Protein AF-A0A6A1VIA5-F1 (afdb_monomer)

Organism: NCBI:txid262757

Secondary structure (DSSP, 8-state):
------------------SHHHHHHHHHHHTHHHHHHHHHHHHHHHHHHHHHHHHHHHHHHHHHHHHHHS-HHHHHHHHHHHHHHHHHHHHHHHHHHHHHHHHHHHHHHHHHSPPPSHHHHHHHHHHHHHHHHHHHHHHHHHHHHHHHHHHHHHHHHHHHHHHHHHHHHHHHHHHHHHHHHHHHHHHHHHHHHHHHHHHHHHHHHHHHHHHHHHHHHHHHHHHHHHHHHHHHHHHHHHHHHHHHHHHHHHHHHHHHHHHHHHHHHHHHHHHHHTTS----SSSSSSHHHHSSSSSS------

InterPro domains:
  IPR057476 Cux, N-terminal domain [PF25398] (19-127)

Sequence (302 aa):
MESPHGGSERDKSNPSSSPTPVVSKFWEDFDLEKEKVALDEQGLRIAENQENSQKNRRKLAESTRDFKKAAPEDKLSLFNSLLKGYQEEVDNLTKRAKFGENAFLNIYQKLYEAPDPYPVLASVAEQDLKLSELESENRKMKVELEEFRTEATHLKNQQATIRRLEERNRQLEQQMEEKVKEIVEMKQRSLAEENQKTMEVLKDREQLLQDQLRQAKDSVSNMQKLHELAQSQLFELRAQSDEDRAAKQSEVNLLMDEVERAQTRLLSLEREKVHFSNPAAYILKWIQLVSNLVYYVGFQLF

Mean predicted aligned error: 17.3 Å

Solvent-accessible surface area (backbone atoms only — not comparable to full-atom values): 17154 Å² total; per-residue (Å²): 139,87,84,93,80,80,87,83,88,78,79,79,69,76,79,68,76,66,62,48,67,60,36,52,50,47,57,59,75,61,32,64,71,63,49,49,55,56,48,52,56,50,51,52,51,51,52,50,54,51,52,50,51,54,52,51,52,52,52,51,54,50,52,53,53,49,50,73,69,46,55,83,86,51,35,69,67,47,47,60,55,51,52,49,51,54,50,51,50,54,52,48,52,52,51,50,51,54,50,53,53,50,56,51,51,55,53,50,55,58,57,70,71,50,65,77,57,60,69,46,55,53,51,47,56,53,47,53,52,52,49,54,51,51,52,53,51,53,52,50,53,52,51,54,51,50,51,52,50,53,49,52,54,50,51,53,53,51,52,55,51,50,52,54,51,53,52,52,48,53,51,51,52,50,55,48,51,52,51,50,48,52,52,50,53,53,50,50,50,53,50,50,55,50,51,51,53,51,50,51,54,51,50,55,51,48,52,52,50,51,51,50,52,48,52,52,51,52,47,50,52,49,50,48,54,52,47,52,51,50,51,50,50,51,49,52,52,49,51,50,50,53,48,53,50,50,51,51,50,51,49,52,50,51,51,48,55,49,49,52,51,48,51,52,48,50,59,49,50,57,56,52,61,66,71,76,72,75,99,81,76,71,81,76,66,52,71,63,59,71,64,70,76,79,80,80,79,95,77,81,93,133

Structure (mmCIF, N/CA/C/O backbone):
data_AF-A0A6A1VIA5-F1
#
_entry.id   AF-A0A6A1VIA5-F1
#
loop_
_atom_site.group_PDB
_atom_site.id
_atom_site.type_symbol
_atom_site.label_atom_id
_atom_site.label_alt_id
_atom_site.label_comp_id
_atom_site.label_asym_id
_atom_site.label_entity_id
_atom_site.label_seq_id
_atom_site.pdbx_PDB_ins_code
_atom_site.Cartn_x
_atom_site.Cartn_y
_atom_site.Cartn_z
_atom_site.occupancy
_atom_site.B_iso_or_equiv
_atom_site.auth_seq_id
_atom_site.auth_comp_id
_atom_site.auth_asym_id
_atom_site.auth_atom_id
_atom_site.pdbx_PDB_model_num
ATOM 1 N N . MET A 1 1 ? -15.920 4.747 -26.273 1.00 44.28 1 MET A N 1
ATOM 2 C CA . MET A 1 1 ? -16.191 3.374 -25.802 1.00 44.28 1 MET A CA 1
ATOM 3 C C . MET A 1 1 ? -15.870 3.357 -24.324 1.00 44.28 1 MET A C 1
ATOM 5 O O . MET A 1 1 ? -14.728 3.148 -23.944 1.00 44.28 1 MET A O 1
ATOM 9 N N . GLU A 1 2 ? -16.861 3.736 -23.526 1.00 39.53 2 GLU A N 1
ATOM 10 C CA . GLU A 1 2 ? -16.820 3.672 -22.068 1.00 39.53 2 GLU A CA 1
ATOM 11 C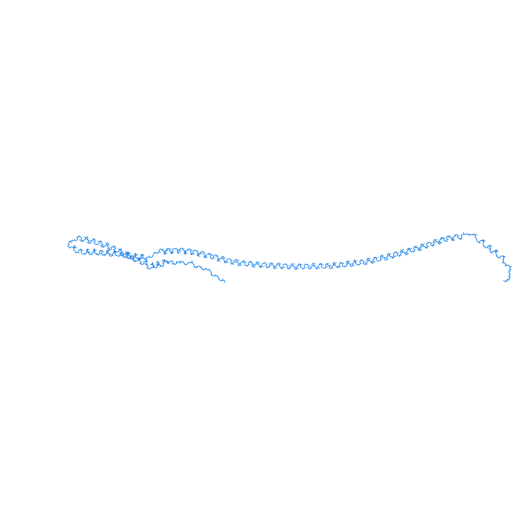 C . GLU A 1 2 ? -17.327 2.295 -21.644 1.00 39.53 2 GLU A C 1
ATOM 13 O O . GLU A 1 2 ? -18.359 1.841 -22.137 1.00 39.53 2 GLU A O 1
ATOM 18 N N . SER A 1 3 ? -16.609 1.656 -20.727 1.00 44.53 3 SER A N 1
ATOM 19 C CA . SER A 1 3 ? -17.067 0.460 -20.028 1.00 44.53 3 SER A CA 1
ATOM 20 C C . SER A 1 3 ? -17.037 0.748 -18.530 1.00 44.53 3 SER A C 1
ATOM 22 O O . SER A 1 3 ? -15.947 0.863 -17.973 1.00 44.53 3 SER A O 1
ATOM 24 N N . PRO A 1 4 ? -18.189 0.819 -17.847 1.00 50.47 4 PRO A N 1
ATOM 25 C CA . PRO A 1 4 ? -18.259 0.595 -16.416 1.00 50.47 4 PRO A CA 1
ATOM 26 C C . PRO A 1 4 ? -18.882 -0.786 -16.187 1.00 50.47 4 PRO A C 1
ATOM 28 O O . PRO A 1 4 ? -20.042 -1.024 -16.527 1.00 50.47 4 PRO A O 1
ATOM 31 N N . HIS A 1 5 ? -18.111 -1.73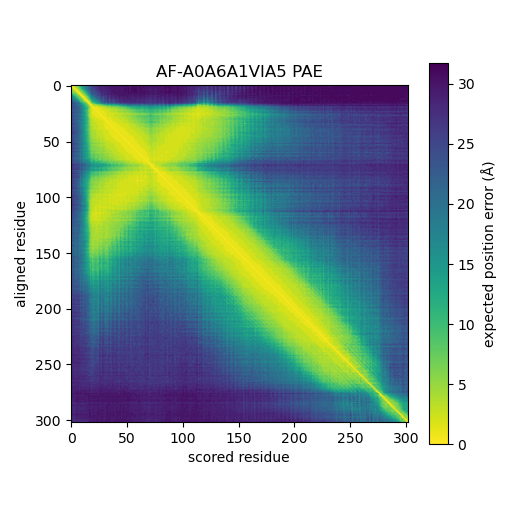1 -15.653 1.00 45.31 5 HIS A N 1
ATOM 32 C CA . HIS A 1 5 ? -18.610 -3.050 -15.263 1.00 45.31 5 HIS A CA 1
ATOM 33 C C . HIS A 1 5 ? -18.156 -3.395 -13.848 1.00 45.31 5 HIS A C 1
ATOM 35 O O . HIS A 1 5 ? -16.969 -3.333 -13.546 1.00 45.31 5 HIS A O 1
ATOM 41 N N . GLY A 1 6 ? -19.135 -3.812 -13.039 1.00 38.19 6 GLY A N 1
ATOM 42 C CA . GLY A 1 6 ? -18.970 -4.460 -11.738 1.00 38.19 6 GLY A CA 1
ATOM 43 C C . GLY A 1 6 ? -18.835 -3.450 -10.598 1.00 38.19 6 GLY A C 1
ATOM 44 O O . GLY A 1 6 ? -17.751 -2.960 -10.343 1.00 38.19 6 GLY A O 1
ATOM 45 N N . GLY A 1 7 ? -19.877 -3.060 -9.863 1.00 44.03 7 GLY A N 1
ATOM 46 C CA . GLY A 1 7 ? -20.938 -3.932 -9.369 1.00 44.03 7 GLY A CA 1
ATOM 47 C C . GLY A 1 7 ? -20.416 -4.851 -8.261 1.00 44.03 7 GLY A C 1
ATOM 48 O O . GLY A 1 7 ? -20.557 -6.061 -8.375 1.00 44.03 7 GLY A O 1
ATOM 49 N N . SER A 1 8 ? -19.795 -4.292 -7.214 1.00 44.53 8 SER A N 1
ATOM 50 C CA . SER A 1 8 ? -19.552 -5.000 -5.947 1.00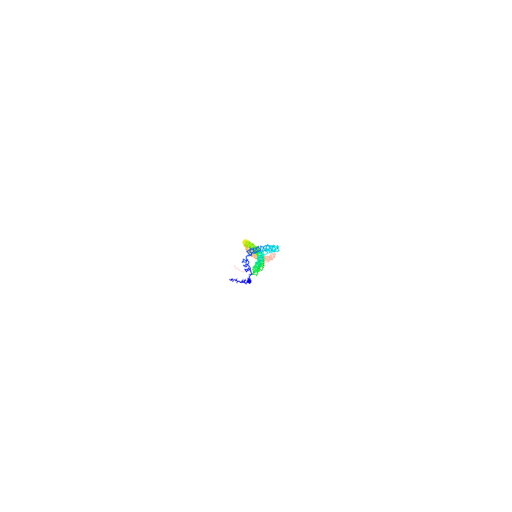 44.53 8 SER A CA 1
ATOM 51 C C . SER A 1 8 ? -20.600 -4.572 -4.915 1.00 44.53 8 SER A C 1
ATOM 53 O O . SER A 1 8 ? -20.312 -3.945 -3.900 1.00 44.53 8 SER A O 1
ATOM 55 N N . GLU A 1 9 ? -21.865 -4.868 -5.217 1.00 49.91 9 GLU A N 1
ATOM 56 C CA . GLU A 1 9 ? -22.908 -4.983 -4.200 1.00 49.91 9 GLU A CA 1
ATOM 57 C C . GLU A 1 9 ? -22.824 -6.395 -3.614 1.00 49.91 9 GLU A C 1
ATOM 59 O O . GLU A 1 9 ? -23.516 -7.298 -4.079 1.00 49.91 9 GLU A O 1
ATOM 64 N N . ARG A 1 10 ? -21.953 -6.622 -2.628 1.00 50.16 10 ARG A N 1
ATOM 65 C CA . ARG A 1 10 ? -22.020 -7.818 -1.768 1.00 50.16 10 ARG A CA 1
ATOM 66 C C . ARG A 1 10 ? -21.199 -7.634 -0.496 1.00 50.16 10 ARG A C 1
ATOM 68 O O . ARG A 1 10 ? -20.250 -8.351 -0.239 1.00 50.16 10 ARG A O 1
ATOM 75 N N . ASP A 1 11 ? -21.622 -6.662 0.299 1.00 41.62 11 ASP A N 1
ATOM 76 C CA . ASP A 1 11 ? -21.459 -6.720 1.752 1.00 41.62 11 ASP A CA 1
ATOM 77 C C . ASP A 1 11 ? -22.601 -5.937 2.415 1.00 41.62 11 ASP A C 1
ATOM 79 O O . ASP A 1 11 ? -22.427 -5.003 3.189 1.00 41.62 11 ASP A O 1
ATOM 83 N N . LYS A 1 12 ? -23.842 -6.308 2.069 1.00 42.88 12 LYS A N 1
ATOM 84 C CA . LYS A 1 12 ? -24.967 -6.070 2.978 1.00 42.88 12 LYS A CA 1
ATOM 85 C C . LYS A 1 12 ? -24.884 -7.162 4.033 1.00 42.88 12 LYS A C 1
ATOM 87 O O . LYS A 1 12 ? -25.579 -8.172 3.949 1.00 42.88 12 LYS A O 1
ATOM 92 N N . SER A 1 13 ? -23.974 -6.972 4.983 1.00 41.94 13 SER A N 1
ATOM 93 C CA . SER A 1 13 ? -24.065 -7.624 6.278 1.00 41.94 13 SER A CA 1
ATOM 94 C C . SER A 1 13 ? -25.487 -7.393 6.785 1.00 41.94 13 SER A C 1
ATOM 96 O O . SER A 1 13 ? -25.954 -6.259 6.906 1.00 41.94 13 SER A O 1
ATOM 98 N N . ASN A 1 14 ? -26.229 -8.486 6.959 1.00 36.69 14 ASN A N 1
ATOM 99 C CA . ASN A 1 14 ? -27.539 -8.457 7.594 1.00 36.69 14 ASN A CA 1
ATOM 100 C C . ASN A 1 14 ? -27.432 -7.602 8.865 1.00 36.69 14 ASN A C 1
ATOM 102 O O . ASN A 1 14 ? -26.580 -7.913 9.702 1.00 36.69 14 ASN A O 1
ATOM 106 N N . PRO A 1 15 ? -28.276 -6.576 9.066 1.00 43.19 15 PRO A N 1
ATOM 107 C CA . PRO A 1 15 ? -28.377 -5.936 10.357 1.00 43.19 15 PRO A CA 1
ATOM 108 C C . PRO A 1 15 ? -29.152 -6.907 11.249 1.00 43.19 15 PRO A C 1
ATOM 110 O O . PRO A 1 15 ? -30.348 -6.745 11.479 1.00 43.19 15 PRO A O 1
ATOM 113 N N . SER A 1 16 ? -28.486 -7.955 11.744 1.00 46.75 16 SER A N 1
ATOM 114 C CA . SER A 1 16 ? -28.872 -8.497 13.040 1.00 46.75 16 SER A CA 1
ATOM 115 C C . SER A 1 16 ? -28.791 -7.298 13.969 1.00 46.75 16 SER A C 1
ATOM 117 O O . SER A 1 16 ? -27.693 -6.784 14.178 1.00 46.75 16 SER A O 1
ATOM 119 N N . SER A 1 17 ? -29.943 -6.766 14.380 1.00 56.22 17 SER A N 1
ATOM 120 C CA . SER A 1 17 ? -30.048 -5.586 15.233 1.00 56.22 17 SER A CA 1
ATOM 121 C C . SER A 1 17 ? -29.040 -5.737 16.363 1.00 56.22 17 SER A C 1
ATOM 123 O O . SER A 1 17 ? -29.230 -6.597 17.228 1.00 56.22 17 SER A O 1
ATOM 125 N N . SER A 1 18 ? -27.923 -5.006 16.299 1.00 69.25 18 SER A N 1
ATOM 126 C CA . SER A 1 18 ? -26.884 -5.170 17.302 1.00 69.25 18 SER A CA 1
ATOM 127 C C . SER A 1 18 ? -27.530 -4.855 18.651 1.00 69.25 18 SER A C 1
ATOM 129 O O . SER A 1 18 ? -28.307 -3.903 18.744 1.00 69.25 18 SER A O 1
ATOM 131 N N . PRO A 1 19 ? -27.284 -5.650 19.702 1.00 78.00 19 PRO A N 1
ATOM 132 C CA . PRO A 1 19 ? -27.842 -5.357 21.019 1.00 78.00 19 PRO A CA 1
ATOM 133 C C . PRO A 1 19 ? -27.263 -4.054 21.599 1.00 78.00 19 PRO A C 1
ATOM 135 O O . PRO A 1 19 ? -27.782 -3.533 22.581 1.00 78.00 19 PRO A O 1
ATOM 138 N N . THR A 1 20 ? -26.227 -3.494 20.964 1.00 85.56 20 THR A N 1
ATOM 139 C CA . THR A 1 20 ? -25.493 -2.292 21.365 1.00 85.56 20 THR A CA 1
ATOM 140 C C . THR A 1 20 ? -26.384 -1.100 21.718 1.00 85.56 20 THR A C 1
ATOM 142 O O . THR A 1 20 ? -26.225 -0.593 22.824 1.00 85.56 20 THR A O 1
ATOM 145 N N . PRO A 1 21 ? -27.344 -0.647 20.884 1.00 89.06 21 PRO A N 1
ATOM 146 C CA . PRO A 1 21 ? -28.150 0.526 21.217 1.00 89.06 21 PRO A CA 1
ATOM 147 C C . PRO A 1 21 ? -29.103 0.261 22.386 1.00 89.06 21 PRO A C 1
ATOM 149 O O . PRO A 1 21 ? -29.366 1.160 23.174 1.00 89.06 21 PRO A O 1
ATOM 152 N N . VAL A 1 22 ? -29.604 -0.972 22.513 1.00 90.19 22 VAL A N 1
ATOM 153 C CA . VAL A 1 22 ? -30.529 -1.368 23.586 1.00 90.19 22 VAL A CA 1
ATOM 154 C C . VAL A 1 22 ? -29.797 -1.432 24.924 1.00 90.19 22 VAL A C 1
ATOM 156 O O . VAL A 1 22 ? -30.243 -0.834 25.897 1.00 90.19 22 VAL A O 1
ATOM 159 N N . VAL A 1 23 ? -28.648 -2.111 24.953 1.00 93.69 23 VAL A N 1
ATOM 160 C CA . VAL A 1 23 ? -27.789 -2.221 26.138 1.00 93.69 23 VAL A CA 1
ATOM 161 C C . VAL A 1 23 ? -27.273 -0.845 26.547 1.00 93.69 23 VAL A C 1
ATOM 163 O O . VAL A 1 23 ? -27.428 -0.461 27.700 1.00 93.69 23 VAL A O 1
ATOM 166 N N . SER A 1 24 ? -26.719 -0.073 25.607 1.00 91.56 24 SER A N 1
ATOM 167 C CA . SER A 1 24 ? -26.183 1.263 25.891 1.00 91.56 24 SER A CA 1
ATOM 168 C C . SER A 1 24 ? -27.244 2.176 26.490 1.00 91.56 24 SER A C 1
ATOM 170 O O . SER A 1 24 ? -26.989 2.819 27.502 1.00 91.56 24 SER A O 1
ATOM 172 N N . LYS A 1 25 ? -28.442 2.199 25.896 1.00 93.50 25 LYS A N 1
ATOM 173 C CA . LYS A 1 25 ? -29.538 3.033 26.380 1.00 93.50 25 LYS A CA 1
ATOM 174 C C . LYS A 1 25 ? -30.029 2.598 27.760 1.00 93.50 25 LYS A C 1
ATOM 176 O O . LYS A 1 25 ? -30.259 3.450 28.606 1.00 93.50 25 LYS A O 1
ATOM 181 N N . PHE A 1 26 ? -30.152 1.292 28.015 1.00 95.25 26 PHE A N 1
ATOM 182 C CA . PHE A 1 26 ? -30.535 0.815 29.345 1.00 95.25 26 PHE A CA 1
ATOM 183 C C . PHE A 1 26 ? -29.532 1.257 30.410 1.00 95.25 26 PHE A C 1
ATOM 185 O O . PHE A 1 26 ? -29.943 1.759 31.445 1.00 95.25 26 PHE A O 1
ATOM 192 N N . TRP A 1 27 ? -28.229 1.071 30.180 1.00 94.12 27 TRP A N 1
ATOM 193 C CA . TRP A 1 27 ? -27.210 1.409 31.180 1.00 94.12 27 TRP A CA 1
ATOM 194 C C . TRP A 1 27 ? -27.031 2.922 31.368 1.00 94.12 27 TRP A C 1
ATOM 196 O O . TRP A 1 27 ? -26.636 3.349 32.451 1.00 94.12 27 TRP A O 1
ATOM 206 N N . GLU A 1 28 ? -27.358 3.720 30.349 1.00 94.81 28 GLU A N 1
ATOM 207 C CA . GLU A 1 28 ? -27.500 5.174 30.458 1.00 94.81 28 GLU A CA 1
ATOM 208 C C . GLU A 1 28 ? -28.702 5.550 31.341 1.00 94.81 28 GLU A C 1
ATOM 210 O O . GLU A 1 28 ? -28.532 6.267 32.325 1.00 94.81 28 GLU A O 1
ATOM 215 N N . ASP A 1 29 ? -29.890 5.009 31.047 1.00 94.50 29 ASP A N 1
ATOM 216 C CA . ASP A 1 29 ? -31.127 5.286 31.792 1.00 94.50 29 ASP A CA 1
ATOM 217 C C . ASP A 1 29 ? -31.086 4.735 33.235 1.00 94.50 29 ASP A C 1
ATOM 219 O O . ASP A 1 29 ? -31.641 5.342 34.154 1.00 94.50 29 ASP A O 1
ATOM 223 N N . PHE A 1 30 ? -30.433 3.586 33.443 1.00 94.75 30 PHE A N 1
ATOM 224 C CA . PHE A 1 30 ? -30.251 2.949 34.750 1.00 94.75 30 PHE A CA 1
ATOM 225 C C . PHE A 1 30 ? -29.382 3.799 35.678 1.00 94.75 30 PHE A C 1
ATOM 227 O O . PHE A 1 30 ? -29.584 3.735 36.886 1.00 94.75 30 PHE A O 1
ATOM 234 N N . ASP A 1 31 ? -28.449 4.586 35.124 1.00 95.06 31 ASP A N 1
ATOM 235 C CA . ASP A 1 31 ? -27.552 5.479 35.863 1.00 95.06 31 ASP A CA 1
ATOM 236 C C . ASP A 1 31 ? -26.988 4.806 37.125 1.00 95.06 31 ASP A C 1
ATOM 238 O O . ASP A 1 31 ? -27.366 5.087 38.269 1.00 95.06 31 ASP A O 1
ATOM 242 N N . LEU A 1 32 ? -26.069 3.864 36.897 1.00 93.88 32 LEU A N 1
ATOM 243 C CA . LEU A 1 32 ? -25.477 3.050 37.958 1.00 93.88 32 LEU A CA 1
ATOM 244 C C . LEU A 1 32 ? -24.910 3.904 39.105 1.00 93.88 32 LEU A C 1
ATOM 246 O O . LEU A 1 32 ? -24.926 3.469 40.255 1.00 93.88 32 LEU A O 1
ATOM 250 N N . GLU A 1 33 ? -24.401 5.101 38.815 1.00 95.19 33 GLU A N 1
ATOM 251 C CA . GLU A 1 33 ? -23.807 5.954 39.839 1.00 95.19 33 GLU A CA 1
ATOM 252 C C . GLU A 1 33 ? -24.869 6.539 40.773 1.00 95.19 33 GLU A C 1
ATOM 254 O O . GLU A 1 33 ? -24.713 6.501 41.994 1.00 95.19 33 GLU A O 1
ATOM 259 N N . LYS A 1 34 ? -26.001 6.980 40.224 1.00 94.88 34 LYS A N 1
ATOM 260 C CA . LYS A 1 34 ? -27.150 7.407 41.025 1.00 94.88 34 LYS A CA 1
ATOM 261 C C . LYS A 1 34 ? -27.751 6.259 41.840 1.00 94.88 34 LYS A C 1
ATOM 263 O O . LYS A 1 34 ? -28.102 6.457 43.005 1.00 94.88 34 LYS A O 1
ATOM 268 N N . GLU A 1 35 ? -27.861 5.063 41.263 1.00 94.56 35 GLU A N 1
ATOM 269 C CA . GLU A 1 35 ? -28.379 3.890 41.980 1.00 94.56 35 GLU A CA 1
ATOM 270 C C . GLU A 1 35 ? -27.468 3.462 43.138 1.00 94.56 35 GLU A C 1
ATOM 272 O O . GLU A 1 35 ? -27.974 3.137 44.213 1.00 94.56 35 GLU A O 1
ATOM 277 N N . LYS A 1 36 ? -26.138 3.536 42.986 1.00 95.00 36 LYS A N 1
ATOM 278 C CA . LYS A 1 36 ? -25.198 3.282 44.096 1.00 95.00 36 LYS A CA 1
ATOM 279 C C . LYS A 1 36 ? -25.456 4.194 45.290 1.00 95.00 36 LYS A C 1
ATOM 281 O O . LYS A 1 36 ? -25.525 3.701 46.410 1.00 95.00 36 LYS A O 1
ATOM 286 N N . VAL A 1 37 ? -25.668 5.492 45.060 1.00 96.25 37 VAL A N 1
ATOM 287 C CA . VAL A 1 37 ? -25.968 6.444 46.145 1.00 96.25 37 VAL A CA 1
ATOM 288 C C . VAL A 1 37 ? -27.246 6.042 46.888 1.00 96.25 37 VAL A C 1
ATOM 290 O O . VAL A 1 37 ? -27.277 6.029 48.118 1.00 96.25 37 VAL A O 1
ATOM 293 N N . ALA A 1 38 ? -28.294 5.645 46.161 1.00 93.81 38 ALA A N 1
ATOM 294 C CA . ALA A 1 38 ? -29.539 5.182 46.772 1.00 93.81 38 ALA A CA 1
ATOM 295 C C . ALA A 1 38 ? -29.359 3.877 47.575 1.00 93.81 38 ALA A C 1
ATOM 297 O O . ALA A 1 38 ? -29.992 3.702 48.621 1.00 93.81 38 ALA A O 1
ATOM 298 N N . LEU A 1 39 ? -28.506 2.962 47.107 1.00 96.12 39 LEU A N 1
ATOM 299 C CA . LEU A 1 39 ? -28.171 1.725 47.819 1.00 96.12 39 LEU A CA 1
ATOM 300 C C . LEU A 1 39 ? -27.351 1.991 49.081 1.00 96.12 39 LEU A C 1
ATOM 302 O O . LEU A 1 39 ? -27.618 1.369 50.109 1.00 96.12 39 LEU A O 1
ATOM 306 N N . ASP A 1 40 ? -26.420 2.941 49.036 1.00 97.06 40 ASP A N 1
ATOM 307 C CA . ASP A 1 40 ? -25.642 3.354 50.203 1.00 97.06 40 ASP A CA 1
ATOM 308 C C . ASP A 1 40 ? -26.556 3.928 51.294 1.00 97.06 40 ASP A C 1
ATOM 310 O O . ASP A 1 40 ? -26.478 3.520 52.457 1.00 97.06 40 ASP A O 1
ATOM 314 N N . GLU A 1 41 ? -27.504 4.799 50.932 1.00 96.44 41 GLU A N 1
ATOM 315 C CA . GLU A 1 41 ? -28.510 5.315 51.870 1.00 96.44 41 GLU A CA 1
ATOM 316 C C . GLU A 1 41 ? -29.367 4.199 52.489 1.00 96.44 41 GLU A C 1
ATOM 318 O O . GLU A 1 41 ? -29.663 4.214 53.690 1.00 96.44 41 GLU A O 1
ATOM 323 N N . GLN A 1 42 ? -29.775 3.211 51.685 1.00 96.44 42 GLN A N 1
ATOM 324 C CA . GLN A 1 42 ? -30.516 2.048 52.176 1.00 96.44 42 GLN A CA 1
ATOM 325 C C . GLN A 1 42 ? -29.663 1.203 53.128 1.00 96.44 42 GLN A C 1
ATOM 327 O O . GLN A 1 42 ? -30.153 0.805 54.186 1.00 96.44 42 GLN A O 1
ATOM 332 N N . GLY A 1 43 ? -28.390 0.976 52.795 1.00 96.56 43 GLY A N 1
ATOM 333 C CA . GLY A 1 43 ? -27.432 0.254 53.629 1.00 96.56 43 GLY A CA 1
ATOM 334 C C . GLY A 1 43 ? -27.231 0.917 54.991 1.00 96.56 43 GLY A C 1
ATOM 335 O O . GLY A 1 43 ? -27.312 0.246 56.023 1.00 96.56 43 GLY A O 1
ATOM 336 N N . LEU A 1 44 ? -27.077 2.244 55.015 1.00 97.38 44 LEU A N 1
ATOM 337 C CA . LEU A 1 44 ? -26.978 3.020 56.255 1.00 97.38 44 LEU A CA 1
ATOM 338 C C . LEU A 1 44 ? -28.240 2.885 57.118 1.00 97.38 44 LEU A C 1
ATOM 340 O O . LEU A 1 44 ? -28.143 2.616 58.316 1.00 97.38 44 LEU A O 1
ATOM 344 N N . ARG A 1 45 ? -29.433 2.984 56.517 1.00 96.38 45 ARG A N 1
ATOM 345 C CA . ARG A 1 45 ? -30.707 2.792 57.236 1.00 96.38 45 ARG A CA 1
ATOM 346 C C . ARG A 1 45 ? -30.872 1.372 57.774 1.00 96.38 45 ARG A C 1
ATOM 348 O O . ARG A 1 45 ? -31.434 1.187 58.853 1.00 96.38 45 ARG A O 1
ATOM 355 N N . ILE A 1 46 ? -30.403 0.352 57.052 1.00 96.31 46 ILE A N 1
ATOM 356 C CA . ILE A 1 46 ? -30.408 -1.036 57.541 1.00 96.31 46 ILE A CA 1
ATOM 357 C C . ILE A 1 46 ? -29.524 -1.156 58.785 1.00 96.31 46 ILE A C 1
ATOM 359 O O . ILE A 1 46 ? -29.969 -1.725 59.787 1.00 96.31 46 ILE A O 1
ATOM 363 N N . ALA A 1 47 ? -28.315 -0.591 58.746 1.00 96.69 47 ALA A N 1
ATOM 364 C CA . ALA A 1 47 ? -27.395 -0.601 59.879 1.00 96.69 47 ALA A CA 1
ATOM 365 C C . ALA A 1 47 ? -27.990 0.119 61.103 1.00 96.69 47 ALA A C 1
ATOM 367 O O . ALA A 1 47 ? -27.998 -0.438 62.203 1.00 96.69 47 ALA A O 1
ATOM 368 N N . GLU A 1 48 ? -28.581 1.301 60.905 1.00 96.81 48 GLU A N 1
ATOM 369 C CA . GLU A 1 48 ? -29.261 2.056 61.964 1.00 96.81 48 GLU A CA 1
ATOM 370 C C . GLU A 1 48 ? -30.431 1.258 62.570 1.00 96.81 48 GLU A C 1
ATOM 372 O O . GLU A 1 48 ? -30.549 1.122 63.791 1.00 96.81 48 GLU A O 1
ATOM 377 N N . ASN A 1 49 ? -31.273 0.646 61.732 1.00 95.75 49 ASN A N 1
ATOM 378 C CA . ASN A 1 49 ? -32.383 -0.195 62.186 1.00 95.75 49 ASN A CA 1
ATOM 379 C C . ASN A 1 49 ? -31.907 -1.428 62.971 1.00 95.75 49 ASN A C 1
ATOM 381 O O . ASN A 1 49 ? -32.583 -1.888 63.902 1.00 95.75 49 ASN A O 1
ATOM 385 N N . GLN A 1 50 ? -30.757 -1.992 62.603 1.00 95.25 50 GLN A N 1
ATOM 386 C CA . GLN A 1 50 ? -30.151 -3.106 63.323 1.00 95.25 50 GLN A CA 1
ATOM 387 C C . GLN A 1 50 ? -29.647 -2.665 64.702 1.00 95.25 50 GLN A C 1
ATOM 389 O O . GLN A 1 50 ? -29.931 -3.343 65.693 1.00 95.25 50 GLN A O 1
ATOM 394 N N . GLU A 1 51 ? -28.964 -1.523 64.788 1.00 96.88 51 GLU A N 1
ATOM 395 C CA . GLU A 1 51 ? -28.495 -0.951 66.053 1.00 96.88 51 GLU A CA 1
ATOM 396 C C . GLU A 1 51 ? -29.668 -0.605 66.985 1.00 96.88 51 GLU A C 1
ATOM 398 O O . GLU A 1 51 ? -29.666 -0.973 68.165 1.00 96.88 51 GLU A O 1
ATOM 403 N N . ASN A 1 52 ? -30.711 0.035 66.453 1.00 95.50 52 ASN A N 1
ATOM 404 C CA . ASN A 1 52 ? -31.899 0.418 67.215 1.00 95.50 52 ASN A CA 1
ATOM 405 C C . ASN A 1 52 ? -32.634 -0.799 67.787 1.00 95.50 52 ASN A C 1
ATOM 407 O O . ASN A 1 52 ? -32.959 -0.814 68.974 1.00 95.50 52 ASN A O 1
ATOM 411 N N . SER A 1 53 ? -32.817 -1.865 67.003 1.00 94.81 53 SER A N 1
ATOM 412 C CA . SER A 1 53 ? -33.429 -3.101 67.508 1.00 94.81 53 SER A CA 1
ATOM 413 C C . SER A 1 53 ? -32.573 -3.777 68.586 1.00 94.81 53 SER A C 1
ATOM 415 O O . SER A 1 53 ? -33.106 -4.279 69.575 1.00 94.81 53 SER A O 1
ATOM 417 N N . GLN A 1 54 ? -31.237 -3.739 68.481 1.00 95.88 54 GLN A N 1
ATOM 418 C CA . GLN A 1 54 ? -30.373 -4.235 69.559 1.00 95.88 54 GLN A CA 1
ATOM 419 C C . GLN A 1 54 ? -30.537 -3.419 70.849 1.00 95.88 54 GLN A C 1
ATOM 421 O O . GLN A 1 54 ? -30.644 -4.004 71.932 1.00 95.88 54 GLN A O 1
ATOM 426 N N . LYS A 1 55 ? -30.584 -2.084 70.749 1.00 96.00 55 LYS A N 1
ATOM 427 C CA . LYS A 1 55 ? -30.815 -1.190 71.895 1.00 96.00 55 LYS A CA 1
ATOM 428 C C . LYS A 1 55 ? -32.183 -1.447 72.533 1.00 96.00 55 LYS A C 1
ATOM 430 O O . LYS A 1 55 ? -32.256 -1.628 73.747 1.00 96.00 55 LYS A O 1
ATOM 435 N N . ASN A 1 56 ? -33.247 -1.524 71.735 1.00 95.06 56 ASN A N 1
ATOM 436 C CA . ASN A 1 56 ? -34.605 -1.780 72.218 1.00 95.06 56 ASN A CA 1
ATOM 437 C C . ASN A 1 56 ? -34.732 -3.153 72.881 1.00 95.06 56 ASN A C 1
ATOM 439 O O . ASN A 1 56 ? -35.304 -3.265 73.964 1.00 95.06 56 ASN A O 1
ATOM 443 N N . ARG A 1 57 ? -34.123 -4.192 72.295 1.00 96.44 57 ARG A N 1
ATOM 444 C CA . ARG A 1 57 ? -34.094 -5.538 72.879 1.00 96.44 57 ARG A CA 1
ATOM 445 C C . ARG A 1 57 ? -33.423 -5.557 74.252 1.00 96.44 57 ARG A C 1
ATOM 447 O O . ARG A 1 57 ? -33.923 -6.224 75.157 1.00 96.44 57 ARG A O 1
ATOM 454 N N . ARG A 1 58 ? -32.310 -4.830 74.423 1.00 96.88 58 ARG A N 1
ATOM 455 C CA . ARG A 1 58 ? -31.635 -4.689 75.727 1.00 96.88 58 ARG A CA 1
ATOM 456 C C . ARG A 1 58 ? -32.530 -3.976 76.743 1.00 96.88 58 ARG A C 1
ATOM 458 O O . ARG A 1 58 ? -32.727 -4.511 77.830 1.00 96.88 58 ARG A O 1
ATOM 465 N N . LYS A 1 59 ? -33.141 -2.846 76.362 1.00 95.81 59 LYS A N 1
ATOM 466 C CA . LYS A 1 59 ? -34.090 -2.106 77.216 1.00 95.81 59 LYS A CA 1
ATOM 467 C C . LYS A 1 59 ? -35.266 -2.979 77.660 1.00 95.81 59 LYS A C 1
ATOM 469 O O . LYS A 1 59 ? -35.579 -3.021 78.842 1.00 95.81 59 LYS A O 1
ATOM 474 N N . LEU A 1 60 ? -35.874 -3.736 76.743 1.00 97.00 60 LEU A N 1
ATOM 475 C CA . LEU A 1 60 ? -36.971 -4.650 77.075 1.00 97.00 60 LEU A CA 1
ATOM 476 C C . LEU A 1 60 ? -36.548 -5.754 78.042 1.00 97.00 60 LEU A C 1
ATOM 478 O O . LEU A 1 60 ? -37.300 -6.084 78.959 1.00 97.00 60 LEU A O 1
ATOM 482 N N . ALA A 1 61 ? -35.348 -6.314 77.872 1.00 97.25 61 ALA A N 1
ATOM 483 C CA . ALA A 1 61 ? -34.817 -7.312 78.796 1.00 97.25 61 ALA A CA 1
ATOM 484 C C . ALA A 1 61 ? -34.633 -6.738 80.214 1.00 97.25 61 ALA A C 1
ATOM 486 O O . ALA A 1 61 ? -34.978 -7.404 81.194 1.00 97.25 61 ALA A O 1
ATOM 487 N N . GLU A 1 62 ? -34.145 -5.501 80.326 1.00 96.06 62 GLU A N 1
ATOM 488 C CA . GLU A 1 62 ? -34.012 -4.779 81.596 1.00 96.06 62 GLU A CA 1
ATOM 489 C C . GLU A 1 62 ? -35.379 -4.485 82.225 1.00 96.06 62 GLU A C 1
ATOM 491 O O . GLU A 1 62 ? -35.627 -4.927 83.345 1.00 96.06 62 GLU A O 1
ATOM 496 N N . SER A 1 63 ? -36.313 -3.874 81.487 1.00 94.69 63 SER A N 1
ATOM 497 C CA . SER A 1 63 ? -37.669 -3.588 81.982 1.00 94.69 63 SER A CA 1
ATOM 498 C C . SER A 1 63 ? -38.424 -4.855 82.403 1.00 94.69 63 SER A C 1
ATOM 500 O O . SER A 1 63 ? -39.140 -4.850 83.402 1.00 94.69 63 SER A O 1
ATOM 502 N N . THR A 1 64 ? -38.221 -5.974 81.701 1.00 96.00 64 THR A N 1
ATOM 503 C CA . THR A 1 64 ? -38.796 -7.278 82.078 1.00 96.00 64 THR A CA 1
ATOM 504 C C . THR A 1 64 ? -38.202 -7.801 83.382 1.00 96.00 64 THR A C 1
ATOM 506 O O . THR A 1 64 ? -38.911 -8.365 84.220 1.00 96.00 64 THR A O 1
ATOM 509 N N . ARG A 1 65 ? -36.889 -7.641 83.572 1.00 96.06 65 ARG A N 1
ATOM 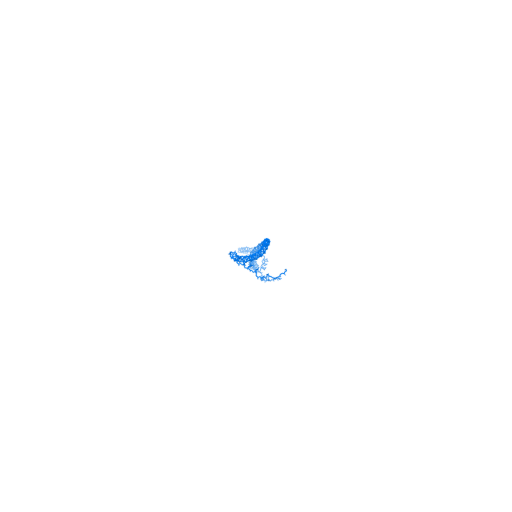510 C CA . ARG A 1 65 ? -36.202 -8.032 84.807 1.00 96.06 65 ARG A CA 1
ATOM 511 C C . ARG A 1 65 ? -36.664 -7.178 85.986 1.00 96.06 65 ARG A C 1
ATOM 513 O O . ARG A 1 65 ? -36.878 -7.727 87.065 1.00 96.06 65 ARG A O 1
ATOM 520 N N . ASP A 1 66 ? -36.832 -5.880 85.781 1.00 93.25 66 ASP A N 1
ATOM 521 C CA . ASP A 1 66 ? -37.224 -4.943 86.832 1.00 93.25 66 ASP A CA 1
ATOM 522 C C . ASP A 1 66 ? -38.693 -5.146 87.227 1.00 93.25 66 ASP A C 1
ATOM 524 O O . ASP A 1 66 ? -38.998 -5.251 88.413 1.00 93.25 66 ASP A O 1
ATOM 528 N N . PHE A 1 67 ? -39.581 -5.386 86.255 1.00 95.62 67 PHE A N 1
ATOM 529 C CA . PHE A 1 67 ? -40.961 -5.812 86.510 1.00 95.62 67 PHE A CA 1
ATOM 530 C C . PHE A 1 67 ? -41.040 -7.094 87.360 1.00 95.62 67 PHE A C 1
ATOM 532 O O . PHE A 1 67 ? -41.845 -7.184 88.289 1.00 95.62 67 PHE A O 1
ATOM 539 N N . LYS A 1 68 ? -40.181 -8.091 87.090 1.00 94.69 68 LYS A N 1
ATOM 540 C CA . LYS A 1 68 ? -40.124 -9.328 87.893 1.00 94.69 68 LYS A CA 1
ATOM 541 C C . LYS A 1 68 ? -39.738 -9.068 89.354 1.00 94.69 68 LYS A C 1
ATOM 543 O O . LYS A 1 68 ? -40.215 -9.796 90.223 1.00 94.69 68 LYS A O 1
ATOM 548 N N . LYS A 1 69 ? -38.890 -8.066 89.611 1.00 94.12 69 LYS A N 1
ATOM 549 C CA . LYS A 1 69 ? -38.385 -7.696 90.945 1.00 94.12 69 LYS A CA 1
ATOM 550 C C . LYS A 1 69 ? -39.284 -6.713 91.704 1.00 94.12 69 LYS A C 1
ATOM 552 O O . LYS A 1 69 ? -39.097 -6.561 92.907 1.00 94.12 69 LYS A O 1
ATOM 557 N N . ALA A 1 70 ? -40.217 -6.049 91.025 1.00 92.88 70 ALA A N 1
ATOM 558 C CA . ALA A 1 70 ? -41.093 -5.046 91.622 1.00 92.88 70 ALA A CA 1
ATOM 559 C C . ALA A 1 70 ? -42.026 -5.627 92.702 1.00 92.88 70 ALA A C 1
ATOM 561 O O . ALA A 1 70 ? -42.427 -6.796 92.636 1.00 92.88 70 ALA A O 1
ATOM 562 N N . ALA A 1 71 ? -42.395 -4.793 93.678 1.00 92.56 71 ALA A N 1
ATOM 563 C CA . ALA A 1 71 ? -43.395 -5.113 94.694 1.00 92.56 71 ALA A CA 1
ATOM 564 C C . ALA A 1 71 ? -44.784 -5.318 94.050 1.00 92.56 71 ALA A C 1
ATOM 566 O O . ALA A 1 71 ? -45.050 -4.755 92.986 1.00 92.56 71 ALA A O 1
ATOM 567 N N . PRO A 1 72 ? -45.684 -6.121 94.650 1.00 88.69 72 PRO A N 1
ATOM 568 C CA . PRO A 1 72 ? -46.996 -6.419 94.066 1.00 88.69 72 PRO A CA 1
ATOM 569 C C . PRO A 1 72 ? -47.829 -5.163 93.770 1.00 88.69 72 PRO A C 1
ATOM 571 O O . PRO A 1 72 ? -48.482 -5.117 92.729 1.00 88.69 72 PRO A O 1
ATOM 574 N N . GLU A 1 73 ? -47.724 -4.138 94.617 1.00 90.44 73 GLU A N 1
ATOM 575 C CA . GLU A 1 73 ? -48.407 -2.845 94.466 1.00 90.44 73 GLU A CA 1
ATOM 576 C C . GLU A 1 73 ? -47.958 -2.087 93.191 1.00 90.44 73 GLU A C 1
ATOM 578 O O . GLU A 1 73 ? -48.766 -1.447 92.518 1.00 90.44 73 GLU A O 1
ATOM 583 N N . ASP A 1 74 ? -46.679 -2.215 92.807 1.00 88.94 74 ASP A N 1
ATOM 584 C CA . ASP A 1 74 ? -46.057 -1.494 91.681 1.00 88.94 74 ASP A CA 1
ATOM 585 C C . ASP A 1 74 ? -46.139 -2.257 90.351 1.00 88.94 74 ASP A C 1
ATOM 587 O O . ASP A 1 74 ? -45.952 -1.689 89.272 1.00 88.94 74 ASP A O 1
ATOM 591 N N . LYS A 1 75 ? -46.418 -3.565 90.383 1.00 90.25 75 LYS A N 1
ATOM 592 C CA . LYS A 1 75 ? -46.475 -4.378 89.157 1.00 90.25 75 LYS A CA 1
ATOM 593 C C . LYS A 1 75 ? -47.551 -3.882 88.202 1.00 90.25 75 LYS A C 1
ATOM 595 O O . LYS A 1 75 ? -47.313 -3.827 86.999 1.00 90.25 75 LYS A O 1
ATOM 600 N N . LEU A 1 76 ? -48.718 -3.499 88.713 1.00 88.62 76 LEU A N 1
ATOM 601 C CA . LEU A 1 76 ? -49.827 -3.080 87.858 1.00 88.62 76 LEU A CA 1
ATOM 602 C C . LEU A 1 76 ? -49.476 -1.825 87.034 1.00 88.62 76 LEU A C 1
ATOM 604 O O . LEU A 1 76 ? -49.858 -1.731 85.868 1.00 88.62 76 LEU A O 1
ATOM 608 N N . SER A 1 77 ? -48.703 -0.893 87.605 1.00 86.94 77 SER A N 1
ATOM 609 C CA . SER A 1 77 ? -48.273 0.330 86.912 1.00 86.94 77 SER A CA 1
ATOM 610 C C . SER A 1 77 ? -47.179 0.052 85.869 1.00 86.94 77 SER A C 1
ATOM 612 O O . SER A 1 77 ? -47.244 0.566 84.751 1.00 86.94 77 SER A O 1
ATOM 614 N N . LEU A 1 78 ? -46.220 -0.827 86.185 1.00 91.75 78 LEU A N 1
ATOM 615 C CA . LEU A 1 78 ? -45.130 -1.220 85.284 1.00 91.75 78 LEU A CA 1
ATOM 616 C C . LEU A 1 78 ? -45.591 -2.118 84.127 1.00 91.75 78 LEU A C 1
ATOM 618 O O . LEU A 1 78 ? -45.015 -2.060 83.038 1.00 91.75 78 LEU A O 1
ATOM 622 N N . PHE A 1 79 ? -46.633 -2.929 84.336 1.00 93.38 79 PHE A N 1
ATOM 623 C CA . PHE A 1 79 ? -47.138 -3.874 83.337 1.00 93.38 79 PHE A CA 1
ATOM 624 C C . PHE A 1 79 ? -47.575 -3.180 82.043 1.00 93.38 79 PHE A C 1
ATOM 626 O O . PHE A 1 79 ? -47.191 -3.612 80.958 1.00 93.38 79 PHE A O 1
ATOM 633 N N . ASN A 1 80 ? -48.319 -2.075 82.149 1.00 91.50 80 ASN A N 1
ATOM 634 C CA . ASN A 1 80 ? -48.800 -1.331 80.981 1.00 91.50 80 ASN A CA 1
ATOM 635 C C . ASN A 1 80 ? -47.645 -0.763 80.143 1.00 91.50 80 ASN A C 1
ATOM 637 O O . ASN A 1 80 ? -47.680 -0.827 78.915 1.00 91.50 80 ASN A O 1
ATOM 641 N N . SER A 1 81 ? -46.600 -0.251 80.802 1.00 92.44 81 SER A N 1
ATOM 642 C CA . SER A 1 81 ? -45.395 0.252 80.131 1.00 92.44 81 SER A CA 1
ATOM 643 C C . SER A 1 81 ? -44.619 -0.877 79.444 1.00 92.44 81 SER A C 1
ATOM 645 O O . SER A 1 81 ? -44.235 -0.757 78.281 1.00 92.44 81 SER A O 1
ATOM 647 N N . LEU A 1 82 ? -44.454 -2.016 80.128 1.00 95.19 82 LEU A N 1
ATOM 648 C CA . LEU A 1 82 ? -43.755 -3.179 79.587 1.00 95.19 82 LEU A CA 1
ATOM 649 C C . LEU A 1 82 ? -44.479 -3.775 78.373 1.00 95.19 82 LEU A C 1
ATOM 651 O O . LEU A 1 82 ? -43.845 -4.054 77.356 1.00 95.19 82 LEU A O 1
ATOM 655 N N . LEU A 1 83 ? -45.802 -3.945 78.464 1.00 95.69 83 LEU A N 1
ATOM 656 C CA . LEU A 1 83 ? -46.628 -4.448 77.367 1.00 95.69 83 LEU A CA 1
ATOM 657 C C . LEU A 1 83 ? -46.524 -3.536 76.140 1.00 95.69 83 LEU A C 1
ATOM 659 O O . LEU A 1 83 ? -46.311 -4.023 75.030 1.00 95.69 83 LEU A O 1
ATOM 663 N N . LYS A 1 84 ? -46.601 -2.217 76.354 1.00 95.12 84 LYS A N 1
ATOM 664 C CA . LYS A 1 84 ? -46.442 -1.227 75.287 1.00 95.12 84 LYS A CA 1
ATOM 665 C C . LYS A 1 84 ? -45.060 -1.308 74.636 1.00 95.12 84 LYS A C 1
ATOM 667 O O . LYS A 1 84 ? -44.974 -1.313 73.415 1.00 95.12 84 LYS A O 1
ATOM 672 N N . GLY A 1 85 ? -43.993 -1.460 75.422 1.00 95.44 85 GLY A N 1
ATOM 673 C CA . GLY A 1 85 ? -42.642 -1.632 74.884 1.00 95.44 85 GLY A CA 1
ATOM 674 C C . GLY A 1 85 ? -42.491 -2.891 74.018 1.00 95.44 85 GLY A C 1
ATOM 675 O O . GLY A 1 85 ? -41.844 -2.847 72.973 1.00 95.44 85 GLY A O 1
ATOM 676 N N . TYR A 1 86 ? -43.093 -4.016 74.423 1.00 97.56 86 TYR A N 1
ATOM 677 C CA . TYR A 1 86 ? -43.094 -5.236 73.609 1.00 97.56 86 TYR A CA 1
ATOM 678 C C . TYR A 1 86 ? -43.865 -5.054 72.301 1.00 97.56 86 TYR A C 1
ATOM 680 O O . TYR A 1 86 ? -43.395 -5.499 71.255 1.00 97.56 86 TYR A O 1
ATOM 688 N N . GLN A 1 87 ? -45.019 -4.386 72.350 1.00 97.31 87 GLN A N 1
ATOM 689 C CA . GLN A 1 87 ? -45.800 -4.064 71.158 1.00 97.31 87 GLN A CA 1
ATOM 690 C C . GLN A 1 87 ? -45.000 -3.179 70.191 1.00 97.31 87 GLN A C 1
ATOM 692 O O . GLN A 1 87 ? -44.888 -3.508 69.012 1.00 97.31 87 GLN A O 1
ATOM 697 N N . GLU A 1 88 ? -44.374 -2.114 70.697 1.00 96.25 88 GLU A N 1
ATOM 698 C CA . GLU A 1 88 ? -43.539 -1.212 69.899 1.00 96.25 88 GLU A CA 1
ATOM 699 C C . GLU A 1 88 ? -42.360 -1.945 69.239 1.00 96.25 88 GLU A C 1
ATOM 701 O O . GLU A 1 88 ? -42.079 -1.709 68.064 1.00 96.25 88 GLU A O 1
ATOM 706 N N . GLU A 1 89 ? -41.682 -2.865 69.935 1.00 95.62 89 GLU A N 1
ATOM 707 C CA . GLU A 1 89 ? -40.589 -3.629 69.318 1.00 95.62 89 GLU A CA 1
ATOM 708 C C . GLU A 1 89 ? -41.091 -4.618 68.259 1.00 95.62 89 GLU A C 1
ATOM 710 O O . GLU A 1 89 ? -40.449 -4.756 67.221 1.00 95.62 89 GLU A O 1
ATOM 715 N N . VAL A 1 90 ? -42.242 -5.268 68.454 1.00 96.88 90 VAL A N 1
ATOM 716 C CA . VAL A 1 90 ? -42.847 -6.128 67.417 1.00 96.88 90 VAL A CA 1
ATOM 717 C C . VAL A 1 90 ? -43.190 -5.316 66.163 1.00 96.88 90 VAL A C 1
ATOM 719 O O . VAL A 1 90 ? -42.877 -5.739 65.042 1.00 96.88 90 VAL A O 1
ATOM 722 N N . ASP A 1 91 ? -43.755 -4.121 66.333 1.00 96.94 91 ASP A N 1
ATOM 723 C CA . ASP A 1 91 ? -44.046 -3.210 65.225 1.00 96.94 91 ASP A CA 1
ATOM 724 C C . ASP A 1 91 ? -42.759 -2.738 64.528 1.00 96.94 91 ASP A C 1
ATOM 726 O O . ASP A 1 91 ? -42.688 -2.708 63.296 1.00 96.94 91 ASP A O 1
ATOM 730 N N . ASN A 1 92 ? -41.711 -2.416 65.292 1.00 95.88 92 ASN A N 1
ATOM 731 C CA . ASN A 1 92 ? -40.411 -2.004 64.756 1.00 95.88 92 ASN A CA 1
ATOM 732 C C . ASN A 1 92 ? -39.711 -3.135 63.995 1.00 95.88 92 ASN A C 1
ATOM 734 O O . ASN A 1 92 ? -39.159 -2.900 62.918 1.00 95.88 92 ASN A O 1
ATOM 738 N N . LEU A 1 93 ? -39.771 -4.370 64.499 1.00 95.94 93 LEU A N 1
ATOM 739 C CA . LEU A 1 93 ? -39.251 -5.550 63.806 1.00 95.94 93 LEU A CA 1
ATOM 740 C C . LEU A 1 93 ? -39.981 -5.777 62.481 1.00 95.94 93 LEU A C 1
ATOM 742 O O . LEU A 1 93 ? -39.333 -6.026 61.464 1.00 95.94 93 LEU A O 1
ATOM 746 N N . THR A 1 94 ? -41.305 -5.618 62.474 1.00 96.75 94 THR A N 1
ATOM 747 C CA . THR A 1 94 ? -42.123 -5.729 61.259 1.00 96.75 94 THR A CA 1
ATOM 748 C C . THR A 1 94 ? -41.770 -4.636 60.249 1.00 96.75 94 THR A C 1
ATOM 750 O O . THR A 1 94 ? -41.595 -4.920 59.065 1.00 96.75 94 THR A O 1
ATOM 753 N N . LYS A 1 95 ? -41.609 -3.384 60.699 1.00 96.50 95 LYS A N 1
ATOM 754 C CA . LYS A 1 95 ? -41.171 -2.264 59.847 1.00 96.50 95 LYS A CA 1
ATOM 755 C C . LYS A 1 95 ? -39.781 -2.505 59.261 1.00 96.50 95 LYS A C 1
ATOM 757 O O . LYS A 1 95 ? -39.589 -2.290 58.067 1.00 96.50 95 LYS A O 1
ATOM 762 N N . ARG A 1 96 ? -38.831 -2.993 60.064 1.00 96.06 96 ARG A N 1
ATOM 763 C CA . ARG A 1 96 ? -37.475 -3.328 59.605 1.00 96.06 96 ARG A CA 1
ATOM 764 C C . ARG A 1 96 ? -37.486 -4.443 58.563 1.00 96.06 96 ARG A C 1
ATOM 766 O O . ARG A 1 96 ? -36.787 -4.324 57.562 1.00 96.06 96 ARG A O 1
ATOM 773 N N . ALA A 1 97 ? -38.260 -5.505 58.797 1.00 96.62 97 ALA A N 1
ATOM 774 C CA . ALA A 1 97 ? -38.379 -6.623 57.861 1.00 96.62 97 ALA A CA 1
ATOM 775 C C . ALA A 1 97 ? -38.906 -6.136 56.505 1.00 96.62 97 ALA A C 1
ATOM 777 O O . ALA A 1 97 ? -38.234 -6.304 55.491 1.00 96.62 97 ALA A O 1
ATOM 778 N N . LYS A 1 98 ? -40.019 -5.389 56.518 1.00 97.12 98 LYS A N 1
ATOM 779 C CA . LYS A 1 98 ? -40.584 -4.775 55.310 1.00 97.12 98 LYS A CA 1
ATOM 780 C C . LYS A 1 98 ? -39.600 -3.840 54.613 1.00 97.12 98 LYS A C 1
ATOM 782 O O . LYS A 1 98 ? -39.558 -3.812 53.389 1.00 97.12 98 LYS A O 1
ATOM 787 N N . PHE A 1 99 ? -38.829 -3.048 55.357 1.00 96.81 99 PHE A N 1
ATOM 788 C CA . PHE A 1 99 ? -37.832 -2.162 54.755 1.00 96.81 99 PHE A CA 1
ATOM 789 C C . PHE A 1 99 ? -36.759 -2.956 54.000 1.00 96.81 99 PHE A C 1
ATOM 791 O O . PHE A 1 99 ? -36.483 -2.649 52.844 1.00 96.81 99 PHE A O 1
ATOM 798 N N . GLY A 1 100 ? -36.201 -4.000 54.622 1.00 95.62 100 GLY A N 1
ATOM 799 C CA . GLY A 1 100 ? -35.195 -4.858 53.991 1.00 95.62 100 GLY A CA 1
ATOM 800 C C . GLY A 1 100 ? -35.730 -5.617 52.773 1.00 95.62 100 GLY A C 1
ATOM 801 O O . GLY A 1 100 ? -35.070 -5.651 51.739 1.00 95.62 100 GLY A O 1
ATOM 802 N N . GLU A 1 101 ? -36.944 -6.165 52.865 1.00 96.94 101 GLU A N 1
ATOM 803 C CA . GLU A 1 101 ? -37.618 -6.847 51.751 1.00 96.94 101 GLU A CA 1
ATOM 804 C C . GLU A 1 101 ? -37.842 -5.905 50.561 1.00 96.94 101 GLU A C 1
ATOM 806 O O . GLU A 1 101 ? -37.518 -6.255 49.429 1.00 96.94 101 GLU A O 1
ATOM 811 N N . ASN A 1 102 ? -38.335 -4.687 50.810 1.00 96.31 102 ASN A N 1
ATOM 812 C CA . ASN A 1 102 ? -38.550 -3.699 49.751 1.00 96.31 102 ASN A CA 1
ATOM 813 C C . ASN A 1 102 ? -37.234 -3.225 49.122 1.00 96.31 102 ASN A C 1
ATOM 815 O O . ASN A 1 102 ? -37.170 -3.078 47.904 1.00 96.31 102 ASN A O 1
ATOM 819 N N . ALA A 1 103 ? -36.186 -3.006 49.923 1.00 95.44 103 ALA A N 1
ATOM 820 C CA . ALA A 1 103 ? -34.859 -2.651 49.416 1.00 95.44 103 ALA A CA 1
ATOM 821 C C . ALA A 1 103 ? -34.311 -3.743 48.479 1.00 95.44 103 ALA A C 1
ATOM 823 O O . ALA A 1 103 ? -33.873 -3.449 47.368 1.00 95.44 103 ALA A O 1
ATOM 824 N N . PHE A 1 104 ? -34.420 -5.011 48.889 1.00 96.00 104 PHE A N 1
ATOM 825 C CA . PHE A 1 104 ? -34.008 -6.152 48.074 1.00 96.00 104 PHE A CA 1
ATOM 826 C C . PHE A 1 104 ? -34.822 -6.281 46.777 1.00 96.00 104 PHE A C 1
ATOM 828 O O . PHE A 1 104 ? -34.246 -6.430 45.701 1.00 96.00 104 PHE A O 1
ATOM 835 N N . LEU A 1 105 ? -36.154 -6.210 46.855 1.00 96.25 105 LEU A N 1
ATOM 836 C CA . LEU A 1 105 ? -37.011 -6.362 45.675 1.00 96.25 105 LEU A CA 1
ATOM 837 C C . LEU A 1 105 ? -36.810 -5.230 44.662 1.00 96.25 105 LEU A C 1
ATOM 839 O O . LEU A 1 105 ? -36.833 -5.486 43.461 1.00 96.25 105 LEU A O 1
ATOM 843 N N . ASN A 1 106 ? -36.556 -4.009 45.139 1.00 94.00 106 ASN A N 1
ATOM 844 C CA . ASN A 1 106 ? -36.264 -2.858 44.290 1.00 94.00 106 ASN A CA 1
ATOM 845 C C . ASN A 1 106 ? -35.025 -3.108 43.412 1.00 94.00 106 ASN A C 1
ATOM 847 O O . ASN A 1 106 ? -35.100 -2.971 42.192 1.00 94.00 106 ASN A O 1
ATOM 851 N N . ILE A 1 107 ? -33.905 -3.551 43.999 1.00 94.44 107 ILE A N 1
ATOM 852 C CA . ILE A 1 107 ? -32.701 -3.847 43.208 1.00 94.44 107 ILE A CA 1
ATOM 853 C C . ILE A 1 107 ? -32.862 -5.093 42.335 1.00 94.44 107 ILE A C 1
ATOM 855 O O . ILE A 1 107 ? -32.427 -5.090 41.185 1.00 94.44 107 ILE A O 1
ATOM 859 N N . TYR A 1 108 ? -33.517 -6.138 42.848 1.00 95.69 108 TYR A N 1
ATOM 860 C CA . TYR A 1 108 ? -33.760 -7.359 42.086 1.00 95.69 108 TYR A CA 1
ATOM 861 C C . TYR A 1 108 ? -34.535 -7.066 40.800 1.00 95.69 108 TYR A C 1
ATOM 863 O O . TYR A 1 108 ? -34.130 -7.523 39.736 1.00 95.69 108 TYR A O 1
ATOM 871 N N . GLN A 1 109 ? -35.607 -6.271 40.877 1.00 94.81 109 GLN A N 1
ATOM 872 C CA . GLN A 1 109 ? -36.411 -5.934 39.706 1.00 94.81 109 GLN A CA 1
ATOM 873 C C . GLN A 1 109 ? -35.596 -5.164 38.658 1.00 94.81 109 GLN A C 1
ATOM 875 O O . GLN A 1 109 ? -35.606 -5.540 37.488 1.00 94.81 109 GLN A O 1
ATOM 880 N N . LYS A 1 110 ? -34.840 -4.140 39.074 1.00 93.81 110 LYS A N 1
ATOM 881 C CA . LYS A 1 110 ? -34.026 -3.347 38.141 1.00 93.81 110 LYS A CA 1
ATOM 882 C C . LYS A 1 110 ? -32.935 -4.176 37.460 1.00 93.81 110 LYS A C 1
ATOM 884 O O . LYS A 1 110 ? -32.702 -4.013 36.269 1.00 93.81 110 LYS A O 1
ATOM 889 N N . LEU A 1 111 ? -32.279 -5.074 38.199 1.00 92.69 111 LEU A N 1
ATOM 890 C CA . LEU A 1 111 ? -31.251 -5.957 37.639 1.00 92.69 111 LEU A CA 1
ATOM 891 C C . LEU A 1 111 ? -31.840 -7.076 36.775 1.00 92.69 111 LEU A C 1
ATOM 893 O O . LEU A 1 111 ? -31.200 -7.498 35.821 1.00 92.69 111 LEU A O 1
ATOM 897 N N . TYR A 1 112 ? -33.045 -7.555 37.087 1.00 94.50 112 TYR A N 1
ATOM 898 C CA . TYR A 1 112 ? -33.734 -8.562 36.281 1.00 94.50 112 TYR A CA 1
ATOM 899 C C . TYR A 1 112 ? -34.115 -8.028 34.893 1.00 94.50 112 TYR A C 1
ATOM 901 O O . TYR A 1 112 ? -34.070 -8.765 33.912 1.00 94.50 112 TYR A O 1
ATOM 909 N N . GLU A 1 113 ? -34.469 -6.746 34.808 1.00 92.31 113 GLU A N 1
ATOM 910 C CA . GLU A 1 113 ? -34.780 -6.061 33.549 1.00 92.31 113 GLU A CA 1
ATOM 911 C C . GLU A 1 113 ? -33.520 -5.632 32.770 1.00 92.31 113 GLU A C 1
ATOM 913 O O . GLU A 1 113 ? -33.623 -5.246 31.603 1.00 92.31 113 GLU A O 1
ATOM 918 N N . ALA A 1 114 ? -32.332 -5.718 33.382 1.00 94.62 114 ALA A N 1
ATOM 919 C CA . ALA A 1 114 ? -31.089 -5.282 32.764 1.00 94.62 114 ALA A CA 1
ATOM 920 C C . ALA A 1 114 ? -30.654 -6.223 31.627 1.00 94.62 114 ALA A C 1
ATOM 922 O O . ALA A 1 114 ? -30.482 -7.427 31.845 1.00 94.62 114 ALA A O 1
ATOM 923 N N . PRO A 1 115 ? -30.420 -5.703 30.409 1.00 93.69 115 PRO A N 1
ATOM 924 C CA . PRO A 1 115 ? -29.857 -6.489 29.331 1.00 93.69 115 PRO A CA 1
ATOM 925 C C . PRO A 1 115 ? -28.384 -6.800 29.628 1.00 93.69 115 PRO A C 1
ATOM 927 O O . PRO A 1 115 ? -27.638 -5.955 30.135 1.00 93.69 115 PRO A O 1
ATOM 930 N N . ASP A 1 116 ? -27.958 -8.012 29.273 1.00 91.25 116 ASP A N 1
ATOM 931 C CA . ASP A 1 116 ? -26.580 -8.468 29.462 1.00 91.25 116 ASP A CA 1
ATOM 932 C C . ASP A 1 116 ? -25.589 -7.560 28.700 1.00 91.25 116 ASP A C 1
ATOM 934 O O . ASP A 1 116 ? -25.691 -7.440 27.473 1.00 91.25 116 ASP A O 1
ATOM 938 N N . PRO A 1 117 ? -24.626 -6.910 29.385 1.00 92.56 117 PRO A N 1
ATOM 939 C CA . PRO A 1 117 ? -23.629 -6.070 28.730 1.00 92.56 117 PRO A CA 1
ATOM 940 C C . PRO A 1 117 ? -22.527 -6.863 28.010 1.00 92.56 117 PRO A C 1
ATOM 942 O O . PRO A 1 117 ? -21.853 -6.308 27.138 1.00 92.56 117 PRO A O 1
ATOM 945 N N . TYR A 1 118 ? -22.322 -8.144 28.335 1.00 92.81 118 TYR A N 1
ATOM 946 C CA . TYR A 1 118 ? -21.196 -8.928 27.823 1.00 92.81 118 TYR A CA 1
ATOM 947 C C . TYR A 1 118 ? -21.151 -9.047 26.287 1.00 92.81 118 TYR A C 1
ATOM 949 O O . TYR A 1 118 ? -20.083 -8.797 25.724 1.00 92.81 118 TYR A O 1
ATOM 957 N N . PRO A 1 119 ? -22.256 -9.339 25.565 1.00 91.50 119 PRO A N 1
ATOM 958 C CA . PRO A 1 119 ? -22.231 -9.456 24.104 1.00 91.50 119 PRO A CA 1
ATOM 959 C C . PRO A 1 119 ? -21.765 -8.178 23.398 1.00 91.50 119 PRO A C 1
ATOM 961 O O . PRO A 1 119 ? -21.095 -8.240 22.369 1.00 91.50 119 PRO A O 1
ATOM 964 N N . VAL A 1 120 ? -22.097 -7.010 23.956 1.00 91.75 120 VAL A N 1
ATOM 965 C CA . VAL A 1 120 ? -21.672 -5.718 23.405 1.00 91.75 120 VAL A CA 1
ATOM 966 C C . VAL A 1 120 ? -20.186 -5.497 23.651 1.00 91.75 120 VAL A C 1
ATOM 968 O O . VAL A 1 120 ? -19.472 -5.142 22.719 1.00 91.75 120 VAL A O 1
ATOM 971 N N . LEU A 1 121 ? -19.704 -5.758 24.868 1.00 91.38 121 LEU A N 1
ATOM 972 C CA . LEU A 1 121 ? -18.283 -5.632 25.203 1.00 91.38 121 LEU A CA 1
ATOM 973 C C . LEU A 1 121 ? -17.410 -6.589 24.381 1.00 91.38 121 LEU A C 1
ATOM 975 O O . LEU A 1 121 ? -16.358 -6.186 23.891 1.00 91.38 121 LEU A O 1
ATOM 979 N N . ALA A 1 122 ? -17.866 -7.828 24.180 1.00 91.81 122 ALA A N 1
ATOM 980 C CA . ALA A 1 122 ? -17.192 -8.800 23.325 1.00 91.81 122 ALA A CA 1
ATOM 981 C C . ALA A 1 122 ? -17.131 -8.315 21.867 1.00 91.81 122 ALA A C 1
ATOM 983 O O . ALA A 1 122 ? -16.060 -8.313 21.265 1.00 91.81 122 ALA A O 1
ATOM 984 N N . SER A 1 123 ? -18.250 -7.815 21.327 1.00 90.94 123 SER A N 1
ATOM 985 C CA . SER A 1 123 ? -18.288 -7.260 19.970 1.00 90.94 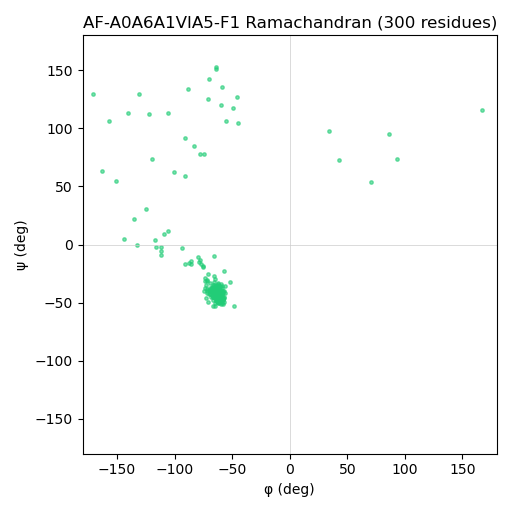123 SER A CA 1
ATOM 986 C C . SER A 1 123 ? -17.380 -6.039 19.804 1.00 90.94 123 SER A C 1
ATOM 988 O O . SER A 1 123 ? -16.792 -5.885 18.737 1.00 90.94 123 SER A O 1
ATOM 990 N N . VAL A 1 124 ? -17.280 -5.162 20.807 1.00 91.56 124 VAL A N 1
ATOM 991 C CA . VAL A 1 124 ? -16.376 -3.999 20.765 1.00 91.56 124 VAL A CA 1
ATOM 992 C C . VAL A 1 124 ? -14.921 -4.463 20.771 1.00 91.56 124 VAL A C 1
ATOM 994 O O . VAL A 1 124 ? -14.148 -4.022 19.928 1.00 91.56 124 VAL A O 1
ATOM 997 N N . ALA A 1 125 ? -14.561 -5.417 21.633 1.00 92.38 125 ALA A N 1
ATOM 998 C CA . ALA A 1 125 ? -13.207 -5.968 21.671 1.00 92.38 125 ALA A CA 1
ATOM 999 C C . ALA A 1 125 ? -12.799 -6.631 20.339 1.00 92.38 125 ALA A C 1
ATOM 1001 O O . ALA A 1 125 ? -11.675 -6.449 19.872 1.00 92.38 125 ALA A O 1
ATOM 1002 N N . GLU A 1 126 ? -13.711 -7.365 19.692 1.00 92.88 126 GLU A N 1
ATOM 1003 C CA . GLU A 1 126 ? -13.477 -7.929 18.355 1.00 92.88 126 GLU A CA 1
ATOM 1004 C C . GLU A 1 126 ? -13.319 -6.842 17.280 1.00 92.88 126 GLU A C 1
ATOM 1006 O O . GLU A 1 126 ? -12.449 -6.944 16.410 1.00 92.88 126 GLU A O 1
ATOM 1011 N N . GLN A 1 127 ? -14.136 -5.784 17.335 1.00 92.81 127 GLN A N 1
ATOM 1012 C CA . GLN A 1 127 ? -14.035 -4.649 16.415 1.00 92.81 127 GLN A CA 1
ATOM 1013 C C . GLN A 1 127 ? -12.717 -3.887 16.587 1.00 92.81 127 GLN A C 1
ATOM 1015 O O . GLN A 1 127 ? -12.103 -3.541 15.580 1.00 92.81 127 GLN A O 1
ATOM 1020 N N . ASP A 1 128 ? -12.247 -3.687 17.818 1.00 94.69 128 ASP A N 1
ATOM 1021 C CA . ASP A 1 128 ? -10.970 -3.027 18.110 1.00 94.69 128 ASP A CA 1
ATOM 1022 C C . ASP A 1 128 ? -9.777 -3.812 17.546 1.00 94.69 128 ASP A C 1
ATOM 1024 O O . ASP A 1 128 ? -8.866 -3.230 16.947 1.00 94.69 128 ASP A O 1
ATOM 1028 N N . LEU A 1 129 ? -9.797 -5.145 17.665 1.00 95.38 129 LEU A N 1
ATOM 1029 C CA . LEU A 1 129 ? -8.786 -6.007 17.043 1.00 95.38 129 LEU A CA 1
ATOM 1030 C C . LEU A 1 129 ? -8.796 -5.858 15.518 1.00 95.38 129 LEU A C 1
ATOM 1032 O O . LEU A 1 129 ? -7.751 -5.612 14.913 1.00 95.38 129 LEU A O 1
ATOM 1036 N N . LYS A 1 130 ? -9.982 -5.925 14.904 1.00 96.19 130 LYS A N 1
ATOM 1037 C CA . LYS A 1 130 ? -10.136 -5.773 13.452 1.00 96.19 130 LYS A CA 1
ATOM 1038 C C . LYS A 1 130 ? -9.708 -4.386 12.962 1.00 96.19 130 LYS A C 1
ATOM 1040 O O . LYS A 1 130 ? -9.101 -4.271 11.900 1.00 96.19 130 LYS A O 1
ATOM 1045 N N . LEU A 1 131 ? -9.995 -3.331 13.724 1.00 96.62 131 LEU A N 1
ATOM 1046 C CA . LEU A 1 131 ? -9.544 -1.971 13.421 1.00 96.62 131 LEU A CA 1
ATOM 1047 C C . LEU A 1 131 ? -8.016 -1.874 13.454 1.00 96.62 131 LEU A C 1
ATOM 1049 O O . LEU A 1 131 ? -7.427 -1.339 12.518 1.00 96.62 131 LEU A O 1
ATOM 1053 N N . SER A 1 132 ? -7.369 -2.448 14.470 1.00 96.44 132 SER A N 1
ATOM 1054 C CA . SER A 1 132 ? -5.904 -2.482 14.574 1.00 96.44 132 SER A CA 1
ATOM 1055 C C . SER A 1 132 ? -5.246 -3.200 13.385 1.00 96.44 132 SER A C 1
ATOM 1057 O O . SER A 1 132 ? -4.258 -2.716 12.817 1.00 96.44 132 SER A O 1
ATOM 1059 N N . GLU A 1 133 ? -5.822 -4.327 12.953 1.00 97.19 133 GLU A N 1
ATOM 1060 C CA . GLU A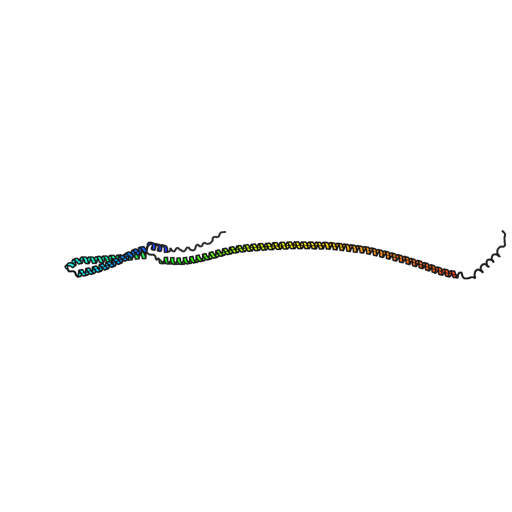 1 133 ? -5.374 -5.066 11.767 1.00 97.19 133 GLU A CA 1
ATOM 1061 C C . GLU A 1 133 ? -5.511 -4.227 10.489 1.00 97.19 133 GLU A C 1
ATOM 1063 O O . GLU A 1 133 ? -4.533 -4.066 9.751 1.00 97.19 133 GLU A O 1
ATOM 1068 N N . LEU A 1 134 ? -6.683 -3.622 10.268 1.00 97.56 134 LEU A N 1
ATOM 1069 C CA . LEU A 1 134 ? -6.947 -2.769 9.105 1.00 97.56 134 LEU A CA 1
ATOM 1070 C C . LEU A 1 134 ? -6.044 -1.534 9.070 1.00 97.56 134 LEU A C 1
ATOM 1072 O O . LEU A 1 134 ? -5.560 -1.149 8.006 1.00 97.56 134 LEU A O 1
ATOM 1076 N N . GLU A 1 135 ? -5.770 -0.908 10.213 1.00 97.44 135 GLU A N 1
ATOM 1077 C CA . GLU A 1 135 ? -4.826 0.206 10.288 1.00 97.44 135 GLU A CA 1
ATOM 1078 C C . GLU A 1 135 ? -3.401 -0.220 9.922 1.00 97.44 135 GLU A C 1
ATOM 1080 O O . GLU A 1 135 ? -2.682 0.520 9.244 1.00 97.44 135 GLU A O 1
ATOM 1085 N N . SER A 1 136 ? -2.979 -1.406 10.364 1.00 97.62 136 SER A N 1
ATOM 1086 C CA . SER A 1 136 ? -1.672 -1.971 10.025 1.00 97.62 136 SER A CA 1
ATOM 1087 C C . SER A 1 136 ? -1.545 -2.225 8.524 1.00 97.62 136 SER A C 1
ATOM 1089 O O . SER A 1 136 ? -0.556 -1.820 7.909 1.00 97.62 136 SER A O 1
ATOM 1091 N N . GLU A 1 137 ? -2.565 -2.825 7.914 1.00 97.62 137 GLU A N 1
ATOM 1092 C CA . GLU A 1 137 ? -2.622 -3.056 6.470 1.00 97.62 137 GLU A CA 1
ATOM 1093 C C . GLU A 1 137 ? -2.656 -1.738 5.686 1.00 97.62 137 GLU A C 1
ATOM 1095 O O . GLU A 1 137 ? -1.904 -1.560 4.729 1.00 97.62 137 GLU A O 1
ATOM 1100 N N . ASN A 1 138 ? -3.434 -0.753 6.144 1.00 97.94 138 ASN A N 1
ATOM 1101 C CA . ASN A 1 138 ? -3.4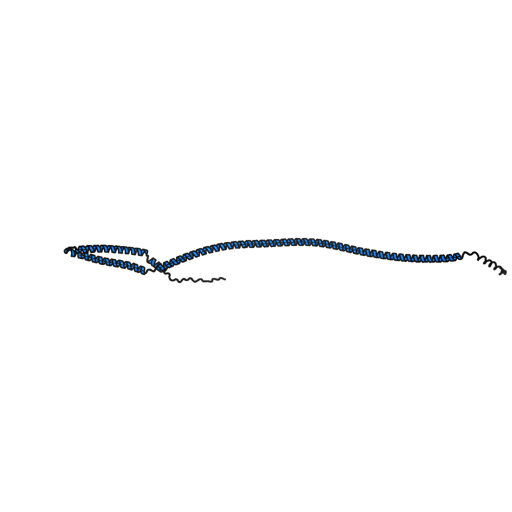85 0.574 5.533 1.00 97.94 138 ASN A CA 1
ATOM 1102 C C . ASN A 1 138 ? -2.120 1.279 5.563 1.00 97.94 138 ASN A C 1
ATOM 1104 O O . ASN A 1 138 ? -1.726 1.911 4.581 1.00 97.94 138 ASN A O 1
ATOM 1108 N N . ARG A 1 139 ? -1.375 1.151 6.671 1.00 97.88 139 ARG A N 1
ATOM 1109 C CA . ARG A 1 139 ? -0.000 1.662 6.772 1.00 97.88 139 ARG A CA 1
ATOM 1110 C C . ARG A 1 139 ? 0.922 0.984 5.757 1.00 97.88 139 ARG A C 1
ATOM 1112 O O . ARG A 1 139 ? 1.657 1.694 5.078 1.00 97.88 139 ARG A O 1
ATOM 1119 N N . LYS A 1 140 ? 0.855 -0.344 5.611 1.00 97.94 140 LYS A N 1
ATOM 1120 C CA . LYS A 1 140 ? 1.653 -1.089 4.617 1.00 97.94 140 LYS A CA 1
ATOM 1121 C C . LYS A 1 140 ? 1.336 -0.652 3.188 1.00 97.94 140 LYS A C 1
ATOM 1123 O O . LYS A 1 140 ? 2.244 -0.253 2.469 1.00 97.94 140 LYS A O 1
ATOM 1128 N N . MET A 1 141 ? 0.054 -0.602 2.823 1.00 97.38 141 MET A N 1
ATOM 1129 C CA . MET 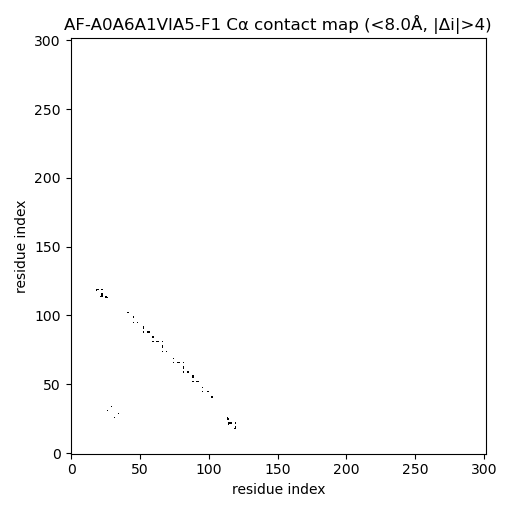A 1 141 ? -0.373 -0.156 1.491 1.00 97.38 141 MET A CA 1
ATOM 1130 C C . MET A 1 141 ? 0.089 1.270 1.172 1.00 97.38 141 MET A C 1
ATOM 1132 O O . MET A 1 141 ? 0.463 1.562 0.041 1.00 97.38 141 MET A O 1
ATOM 1136 N N . LYS A 1 142 ? 0.090 2.180 2.155 1.00 97.88 142 LYS A N 1
ATOM 1137 C CA . LYS A 1 142 ? 0.614 3.542 1.962 1.00 97.88 142 LYS A CA 1
ATOM 1138 C C . LYS A 1 142 ? 2.110 3.555 1.662 1.00 97.88 142 LYS A C 1
ATOM 1140 O O . LYS A 1 142 ? 2.528 4.340 0.818 1.00 97.88 142 LYS A O 1
ATOM 1145 N N . VAL A 1 143 ? 2.894 2.710 2.333 1.00 98.06 143 VAL A N 1
ATOM 1146 C CA . VAL A 1 143 ? 4.335 2.582 2.068 1.00 98.06 143 VAL A CA 1
ATOM 1147 C C . VAL A 1 143 ? 4.565 2.045 0.657 1.00 98.06 143 VAL A C 1
ATOM 1149 O O . VAL A 1 143 ? 5.268 2.688 -0.114 1.00 98.06 143 VAL A O 1
ATOM 1152 N N . GLU A 1 144 ? 3.896 0.953 0.281 1.00 97.94 144 GLU A N 1
ATOM 1153 C CA . GLU A 1 144 ? 4.002 0.366 -1.065 1.00 97.94 144 GLU A CA 1
ATOM 1154 C C . GLU A 1 144 ? 3.594 1.362 -2.164 1.00 97.94 144 GLU A C 1
ATOM 1156 O O . GLU A 1 144 ? 4.243 1.468 -3.203 1.00 97.94 144 GLU A O 1
ATOM 1161 N N . LEU A 1 145 ? 2.544 2.157 -1.933 1.00 98.06 145 LEU A N 1
ATOM 1162 C CA . LEU A 1 145 ? 2.129 3.201 -2.872 1.00 98.06 145 LEU A CA 1
ATOM 1163 C C . LEU 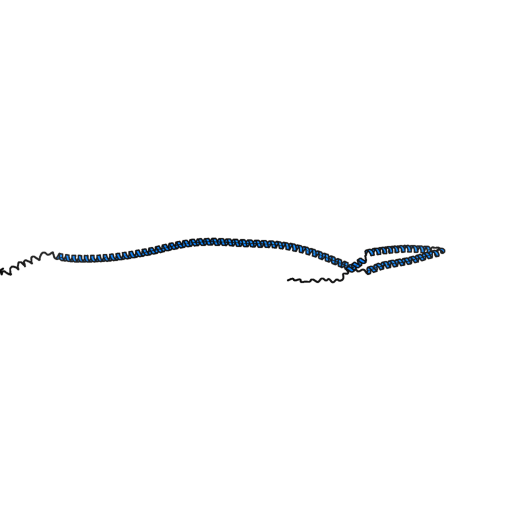A 1 145 ? 3.181 4.301 -3.040 1.00 98.06 145 LEU A C 1
ATOM 1165 O O . LEU A 1 145 ? 3.362 4.793 -4.156 1.00 98.06 145 LEU A O 1
ATOM 1169 N N . GLU A 1 146 ? 3.855 4.712 -1.967 1.00 97.75 146 GLU A N 1
ATOM 1170 C CA . GLU A 1 146 ? 4.950 5.682 -2.063 1.00 97.75 146 GLU A CA 1
ATOM 1171 C C . GLU A 1 146 ? 6.168 5.082 -2.774 1.00 97.75 146 GLU A C 1
ATOM 1173 O O . GLU A 1 146 ? 6.747 5.737 -3.641 1.00 97.75 146 GLU A O 1
ATOM 1178 N N . GLU A 1 147 ? 6.502 3.817 -2.517 1.00 97.88 147 GLU A N 1
ATOM 1179 C CA . GLU A 1 147 ? 7.552 3.101 -3.250 1.00 97.88 147 GLU A CA 1
ATOM 1180 C C . GLU A 1 147 ? 7.251 3.071 -4.756 1.00 97.88 147 GLU A C 1
ATOM 1182 O O . GLU A 1 147 ? 8.060 3.562 -5.549 1.00 97.88 147 GLU A O 1
ATOM 1187 N N . PHE A 1 148 ? 6.049 2.647 -5.162 1.00 98.06 148 PHE A N 1
ATOM 1188 C CA . PHE A 1 148 ? 5.651 2.655 -6.574 1.00 98.06 148 PHE A CA 1
ATOM 1189 C C . PHE A 1 148 ? 5.644 4.056 -7.190 1.00 98.06 148 PHE A C 1
ATOM 1191 O O . PHE A 1 148 ? 6.007 4.223 -8.357 1.00 98.06 148 PHE A O 1
ATOM 1198 N N . ARG A 1 149 ? 5.260 5.092 -6.432 1.00 97.62 149 ARG A N 1
ATOM 1199 C CA . ARG A 1 149 ? 5.352 6.483 -6.902 1.00 97.62 149 ARG A CA 1
ATOM 1200 C C . ARG A 1 149 ? 6.798 6.878 -7.165 1.00 97.62 149 ARG A C 1
ATOM 1202 O O . ARG A 1 149 ? 7.082 7.443 -8.223 1.00 97.62 149 ARG A O 1
ATOM 1209 N N . THR A 1 150 ? 7.714 6.574 -6.247 1.00 97.81 150 THR A N 1
ATOM 1210 C CA . THR A 1 150 ? 9.136 6.893 -6.436 1.00 97.81 150 THR A CA 1
ATOM 1211 C C . THR A 1 150 ? 9.720 6.134 -7.626 1.00 97.81 150 THR A C 1
ATOM 1213 O O . THR A 1 150 ? 10.358 6.753 -8.482 1.00 97.81 150 THR A O 1
ATOM 1216 N N . GLU A 1 151 ? 9.409 4.847 -7.778 1.00 97.62 151 GLU A N 1
ATOM 1217 C CA . GLU A 1 151 ? 9.849 4.043 -8.918 1.00 97.62 151 GLU A CA 1
ATOM 1218 C C . GLU A 1 151 ? 9.301 4.591 -10.244 1.00 97.62 151 GLU A C 1
ATOM 1220 O O . GLU A 1 151 ? 10.058 4.778 -11.198 1.00 97.62 151 GLU A O 1
ATOM 1225 N N . ALA A 1 152 ? 8.022 4.972 -10.299 1.00 97.69 152 ALA A N 1
ATOM 1226 C CA . ALA A 1 152 ? 7.426 5.583 -11.484 1.00 97.69 152 ALA A CA 1
ATOM 1227 C C . ALA A 1 152 ? 8.117 6.902 -11.878 1.00 97.69 152 ALA A C 1
ATOM 1229 O O . ALA A 1 152 ? 8.343 7.162 -13.065 1.00 97.69 152 ALA A O 1
ATOM 1230 N N . THR A 1 153 ? 8.494 7.739 -10.903 1.00 97.06 153 THR A N 1
ATOM 1231 C CA . THR A 1 153 ? 9.257 8.967 -11.193 1.00 97.06 153 THR A CA 1
ATOM 1232 C C . THR A 1 153 ? 10.659 8.657 -11.712 1.00 97.06 153 THR A C 1
ATOM 1234 O O . THR A 1 153 ? 11.122 9.301 -12.658 1.00 97.06 153 THR A O 1
ATOM 1237 N N . HIS A 1 154 ? 11.315 7.637 -11.157 1.00 97.38 154 HIS A N 1
ATOM 1238 C CA . HIS A 1 154 ? 12.627 7.188 -11.600 1.00 97.38 154 HIS A CA 1
ATOM 1239 C C . HIS A 1 154 ? 12.577 6.634 -13.032 1.00 97.38 154 HIS A C 1
ATOM 1241 O O . HIS A 1 154 ? 13.360 7.068 -13.879 1.00 97.38 154 HIS A O 1
ATOM 1247 N N . LEU A 1 155 ? 11.598 5.781 -13.349 1.00 97.69 155 LEU A N 1
ATOM 1248 C CA . LEU A 1 155 ? 11.370 5.258 -14.700 1.00 97.69 155 LEU A CA 1
ATOM 1249 C C . LEU A 1 155 ? 11.102 6.378 -15.712 1.00 97.69 155 LEU A C 1
ATOM 1251 O O . LEU A 1 155 ? 11.661 6.373 -16.808 1.00 97.69 155 LEU A O 1
ATOM 1255 N N . LYS A 1 156 ? 10.314 7.394 -15.342 1.00 97.19 156 LYS A N 1
ATOM 1256 C CA . LYS A 1 156 ? 10.070 8.562 -16.202 1.00 97.19 156 LYS A CA 1
ATOM 1257 C C . LYS A 1 156 ? 11.360 9.338 -16.501 1.00 97.19 156 LYS A C 1
ATOM 1259 O O . LYS A 1 156 ? 11.580 9.754 -17.641 1.00 97.19 156 LYS A O 1
ATOM 1264 N N . ASN A 1 157 ? 12.231 9.505 -15.505 1.00 97.06 157 ASN A N 1
ATOM 1265 C CA . ASN A 1 157 ? 13.534 10.152 -15.681 1.00 97.06 157 ASN A CA 1
ATOM 1266 C C . ASN A 1 157 ? 14.473 9.319 -16.568 1.00 97.06 157 ASN A C 1
ATOM 1268 O O . ASN A 1 157 ? 15.148 9.867 -17.445 1.00 97.06 157 ASN A O 1
ATOM 1272 N N . GLN A 1 158 ? 14.490 7.996 -16.390 1.00 97.56 158 GLN A N 1
ATOM 1273 C CA . GLN A 1 158 ? 15.244 7.090 -17.256 1.00 97.56 158 GLN A CA 1
ATOM 1274 C C . GLN A 1 158 ? 14.748 7.155 -18.704 1.00 97.56 158 GLN A C 1
ATOM 1276 O O . GLN A 1 158 ? 15.558 7.285 -19.620 1.00 97.56 158 GLN A O 1
ATOM 1281 N N . GLN A 1 159 ? 13.431 7.171 -18.922 1.00 97.75 159 GLN A N 1
ATOM 1282 C CA . GLN A 1 159 ? 12.844 7.289 -20.257 1.00 97.75 159 GLN A CA 1
ATOM 1283 C C . GLN A 1 159 ? 13.227 8.609 -20.946 1.00 97.75 159 GLN A C 1
ATOM 1285 O O . GLN A 1 159 ? 13.494 8.627 -22.147 1.00 97.75 159 GLN A O 1
ATOM 1290 N N . ALA A 1 160 ? 13.313 9.715 -20.198 1.00 97.19 160 ALA A N 1
ATOM 1291 C CA . ALA A 1 160 ? 13.808 10.984 -20.731 1.00 97.19 160 ALA A CA 1
ATOM 1292 C C . ALA A 1 160 ? 15.290 10.905 -21.144 1.00 97.19 160 ALA A C 1
ATOM 1294 O O . ALA A 1 160 ? 15.670 11.455 -22.179 1.00 97.19 160 ALA A O 1
ATOM 1295 N N . THR A 1 161 ? 16.119 10.203 -20.367 1.00 96.94 161 THR A N 1
ATOM 1296 C CA . THR A 1 161 ? 17.533 9.965 -20.697 1.00 96.94 161 THR A CA 1
ATOM 1297 C C . THR A 1 161 ? 17.682 9.103 -21.949 1.00 96.94 161 THR A C 1
ATOM 1299 O O . THR A 1 161 ? 18.444 9.473 -22.839 1.00 96.94 161 THR A O 1
ATOM 1302 N N . ILE A 1 162 ? 16.915 8.013 -22.059 1.00 97.94 162 ILE A N 1
ATOM 1303 C CA . ILE A 1 162 ? 16.916 7.129 -23.235 1.00 97.94 162 ILE A CA 1
ATOM 1304 C C . ILE A 1 162 ? 16.584 7.925 -24.499 1.00 97.94 162 ILE A C 1
ATOM 1306 O O . ILE A 1 162 ? 17.376 7.913 -25.433 1.00 97.94 162 ILE A O 1
ATOM 1310 N N . ARG A 1 163 ? 15.512 8.728 -24.490 1.00 97.81 163 ARG A N 1
ATOM 1311 C CA . ARG A 1 163 ? 15.146 9.571 -25.644 1.00 97.81 163 ARG A CA 1
ATOM 1312 C C . ARG A 1 163 ? 16.260 10.530 -26.068 1.00 97.81 163 ARG A C 1
ATOM 1314 O O . ARG A 1 163 ? 16.478 10.731 -27.257 1.00 97.81 163 ARG A O 1
ATOM 1321 N N . ARG A 1 164 ? 16.979 11.134 -25.110 1.00 97.50 164 ARG A N 1
ATOM 1322 C CA . ARG A 1 164 ? 18.122 12.016 -25.418 1.00 97.50 164 ARG A CA 1
ATOM 1323 C C . ARG A 1 164 ? 19.285 11.249 -26.044 1.00 97.50 164 ARG A C 1
ATOM 1325 O O . ARG A 1 164 ? 19.947 11.780 -26.930 1.00 97.50 164 ARG A O 1
ATOM 1332 N N . LEU A 1 165 ? 19.555 10.036 -25.563 1.00 98.00 165 LEU A N 1
ATOM 1333 C CA . LEU A 1 165 ? 20.614 9.184 -26.102 1.00 98.00 165 LEU A CA 1
ATOM 1334 C C . LEU A 1 165 ? 20.264 8.672 -27.501 1.00 98.00 165 LEU A C 1
ATOM 1336 O O . LEU A 1 165 ? 21.121 8.725 -28.376 1.00 98.00 165 LEU A O 1
ATOM 1340 N N . GLU A 1 166 ? 19.021 8.250 -27.729 1.00 98.06 166 GLU A N 1
ATOM 1341 C CA . GLU A 1 166 ? 18.517 7.841 -29.046 1.00 98.06 166 GLU A CA 1
ATOM 1342 C C . GLU A 1 166 ? 18.629 8.981 -30.064 1.00 98.06 166 GLU A C 1
ATOM 1344 O O . GLU A 1 166 ? 19.180 8.785 -31.145 1.00 98.06 166 GLU A O 1
ATOM 1349 N N . GLU A 1 167 ? 18.196 10.191 -29.697 1.00 98.06 167 GLU A N 1
ATOM 1350 C CA . GLU A 1 167 ? 18.310 11.372 -30.559 1.00 98.06 167 GLU A CA 1
ATOM 1351 C C . GLU A 1 167 ? 19.775 11.705 -30.877 1.00 98.06 167 GLU A C 1
ATOM 1353 O O . GLU A 1 167 ? 20.129 11.948 -32.030 1.00 98.06 167 GLU A O 1
ATOM 1358 N N . ARG A 1 168 ? 20.666 11.647 -29.878 1.00 97.94 168 ARG A N 1
ATOM 1359 C CA . ARG A 1 168 ? 22.102 11.860 -30.098 1.00 97.94 168 ARG A CA 1
ATOM 1360 C C . ARG A 1 168 ? 22.707 10.800 -31.017 1.00 97.94 168 ARG A C 1
ATOM 1362 O O . ARG A 1 168 ? 23.569 11.132 -31.826 1.00 97.94 168 ARG A O 1
ATOM 1369 N N . ASN A 1 169 ? 22.287 9.545 -30.887 1.00 97.94 169 ASN A N 1
ATOM 1370 C CA . ASN A 1 169 ? 22.783 8.461 -31.729 1.00 97.94 169 ASN A CA 1
ATOM 1371 C C . ASN A 1 169 ? 22.340 8.663 -33.183 1.00 97.94 169 ASN A C 1
ATOM 1373 O O . ASN A 1 169 ? 23.173 8.660 -34.083 1.00 97.94 169 ASN A O 1
ATOM 1377 N N . ARG A 1 170 ? 21.066 9.011 -33.392 1.00 98.19 170 ARG A N 1
ATOM 1378 C CA . ARG A 1 170 ? 20.528 9.355 -34.713 1.00 98.19 170 ARG A CA 1
ATOM 1379 C C . ARG A 1 170 ? 21.271 10.526 -35.364 1.00 98.19 170 ARG A C 1
ATOM 1381 O O . ARG A 1 170 ? 21.569 10.478 -36.553 1.00 98.19 170 ARG A O 1
ATOM 1388 N N . GLN A 1 171 ? 21.600 11.565 -34.596 1.00 97.88 171 GLN A N 1
ATOM 1389 C CA . GLN A 1 171 ? 22.392 12.697 -35.092 1.00 97.88 171 GLN A CA 1
ATOM 1390 C C . GLN A 1 171 ? 23.810 12.277 -35.496 1.00 97.88 171 GLN A C 1
ATOM 1392 O O . GLN A 1 171 ? 24.314 12.732 -36.520 1.00 97.88 171 GLN A O 1
ATOM 1397 N N . LEU A 1 172 ? 24.459 11.408 -34.716 1.00 97.88 172 LEU A N 1
ATOM 1398 C CA . LEU A 1 172 ? 25.786 10.885 -35.052 1.00 97.88 172 LEU A CA 1
ATOM 1399 C C . LEU A 1 172 ? 25.753 10.005 -36.306 1.00 97.88 172 LEU A C 1
ATOM 1401 O O . LEU A 1 172 ? 26.647 10.122 -37.143 1.00 97.88 172 LEU A O 1
ATOM 1405 N N . GLU A 1 173 ? 24.727 9.168 -36.459 1.00 97.56 173 GLU A N 1
ATOM 1406 C CA . GLU A 1 173 ? 24.509 8.354 -37.659 1.00 97.56 173 GLU A CA 1
ATOM 1407 C C . GLU A 1 173 ? 24.335 9.233 -38.904 1.00 97.56 173 GLU A C 1
ATOM 1409 O O . GLU A 1 173 ? 25.035 9.025 -39.893 1.00 97.56 173 GLU A O 1
ATOM 1414 N N . GLN A 1 174 ? 23.494 10.272 -38.830 1.00 97.94 174 GLN A N 1
ATOM 1415 C CA . GLN A 1 174 ? 23.300 11.232 -39.925 1.00 97.94 174 GLN A CA 1
ATOM 1416 C C . GLN A 1 174 ? 24.592 11.974 -40.281 1.00 97.94 174 GLN A C 1
ATOM 1418 O O . GLN A 1 174 ? 24.967 12.033 -41.449 1.00 97.94 174 GLN A O 1
ATOM 1423 N N . GLN A 1 175 ? 25.326 12.477 -39.283 1.00 98.12 175 GLN A N 1
ATOM 1424 C CA . GLN A 1 175 ? 26.617 13.136 -39.513 1.00 98.12 175 GLN A CA 1
ATOM 1425 C C . GLN A 1 175 ? 27.641 12.198 -40.159 1.00 98.12 175 GLN A C 1
ATOM 1427 O O . GLN A 1 175 ? 28.480 12.636 -40.947 1.00 98.12 175 GLN A O 1
ATOM 1432 N N . MET A 1 176 ? 27.624 10.912 -39.804 1.00 97.62 176 MET A N 1
ATOM 1433 C CA . MET A 1 176 ? 28.506 9.923 -40.412 1.00 97.62 176 MET A CA 1
ATOM 1434 C C . MET A 1 176 ? 28.106 9.642 -41.862 1.00 97.62 176 MET A C 1
ATOM 1436 O O . MET A 1 176 ? 28.983 9.587 -42.721 1.00 97.62 176 MET A O 1
ATOM 1440 N N . GLU A 1 177 ? 26.812 9.509 -42.146 1.00 97.62 177 GLU A N 1
ATOM 1441 C CA . GLU A 1 177 ? 26.297 9.310 -43.502 1.00 97.62 177 GLU A CA 1
ATOM 1442 C C . GLU A 1 177 ? 26.631 10.498 -44.417 1.00 97.62 177 GLU A C 1
ATOM 1444 O O . GLU A 1 177 ? 27.138 10.298 -45.522 1.00 97.62 177 GLU A O 1
ATOM 1449 N N . GLU A 1 178 ? 26.461 11.731 -43.932 1.00 97.62 178 GLU A N 1
ATOM 1450 C CA . GLU A 1 178 ? 26.859 12.952 -44.644 1.00 97.62 178 GLU A CA 1
ATOM 1451 C C . GLU A 1 178 ? 28.364 12.979 -44.929 1.00 97.62 178 GLU A C 1
ATOM 1453 O O . GLU A 1 178 ? 28.768 13.162 -46.076 1.00 97.62 178 GLU A O 1
ATOM 1458 N N . LYS A 1 179 ? 29.208 12.700 -43.925 1.00 97.38 179 LYS A N 1
ATOM 1459 C CA . LYS A 1 179 ? 30.668 12.630 -44.115 1.00 97.38 179 LYS A CA 1
ATOM 1460 C C . LYS A 1 179 ? 31.074 11.558 -45.118 1.00 97.38 179 LYS A C 1
ATOM 1462 O O . LYS A 1 179 ? 31.971 11.782 -45.927 1.00 97.38 179 LYS A O 1
ATOM 1467 N N . VAL A 1 180 ? 30.447 10.383 -45.069 1.00 97.94 180 VAL A N 1
ATOM 1468 C CA . VAL A 1 180 ? 30.713 9.310 -46.035 1.00 97.94 180 VAL A CA 1
ATOM 1469 C C . VAL A 1 180 ? 30.326 9.770 -47.435 1.00 97.94 180 VAL A C 1
ATOM 1471 O O . VAL A 1 180 ? 31.119 9.600 -48.360 1.00 97.94 180 VAL A O 1
ATOM 1474 N N . LYS A 1 181 ? 29.159 10.402 -47.594 1.00 97.44 181 LYS A N 1
ATOM 1475 C CA . LYS A 1 181 ? 28.712 10.950 -48.875 1.00 97.44 181 LYS A CA 1
ATOM 1476 C C . LYS A 1 181 ? 29.687 11.999 -49.416 1.00 97.44 181 LYS A C 1
ATOM 1478 O O . LYS A 1 181 ? 30.099 11.886 -50.566 1.00 97.44 181 LYS A O 1
ATOM 1483 N N . GLU A 1 182 ? 30.123 12.947 -48.589 1.00 97.50 182 GLU A N 1
ATOM 1484 C CA . GLU A 1 182 ? 31.129 13.952 -48.961 1.00 97.50 182 GLU A CA 1
ATOM 1485 C C . GLU A 1 182 ? 32.451 13.308 -49.402 1.00 97.50 182 GLU A C 1
ATOM 1487 O O . GLU A 1 182 ? 33.002 13.666 -50.444 1.00 97.50 182 GLU A O 1
ATOM 1492 N N . ILE A 1 183 ? 32.953 12.321 -48.649 1.00 97.56 183 ILE A N 1
ATOM 1493 C CA . ILE A 1 183 ? 34.181 11.591 -48.997 1.00 97.56 183 ILE A CA 1
ATOM 1494 C C . ILE A 1 183 ? 34.022 10.871 -50.337 1.00 97.56 183 ILE A C 1
ATOM 1496 O O . ILE A 1 183 ? 34.926 10.936 -51.173 1.00 97.56 183 ILE A O 1
ATOM 1500 N N . VAL A 1 184 ? 32.896 10.188 -50.554 1.00 97.69 184 VAL A N 1
ATOM 1501 C CA . VAL A 1 184 ? 32.610 9.485 -51.810 1.00 97.69 184 VAL A CA 1
ATOM 1502 C C . VAL A 1 184 ? 32.559 10.474 -52.969 1.00 97.69 184 VAL A C 1
ATOM 1504 O O . VAL A 1 184 ? 33.251 10.249 -53.958 1.00 97.69 184 VAL A O 1
ATOM 1507 N N . GLU A 1 185 ? 31.830 11.585 -52.838 1.00 97.44 185 GLU A N 1
ATOM 1508 C CA . GLU A 1 185 ? 31.739 12.623 -53.870 1.00 97.44 185 GLU A CA 1
ATOM 1509 C C . GLU A 1 185 ? 33.110 13.229 -54.201 1.00 97.44 185 GLU A C 1
ATOM 1511 O O . GLU A 1 185 ? 33.460 13.347 -55.378 1.00 97.44 185 GLU A O 1
ATOM 1516 N N . MET A 1 186 ? 33.924 13.560 -53.191 1.00 96.69 186 MET A N 1
ATOM 1517 C CA . MET A 1 186 ? 35.294 14.048 -53.399 1.00 96.69 186 MET A CA 1
ATOM 1518 C C . MET A 1 186 ? 36.147 13.029 -54.159 1.00 96.69 186 MET A C 1
ATOM 1520 O O . MET A 1 186 ? 36.854 13.387 -55.102 1.00 96.69 186 MET A O 1
ATOM 1524 N N . LYS A 1 187 ? 36.065 11.749 -53.783 1.00 97.25 187 LYS A N 1
ATOM 1525 C CA . LYS A 1 187 ? 36.835 10.675 -54.422 1.00 97.25 187 LYS A CA 1
ATOM 1526 C C . LYS A 1 187 ? 36.374 10.427 -55.857 1.00 97.25 187 LYS A C 1
ATOM 1528 O O . LYS A 1 187 ? 37.204 10.190 -56.727 1.00 97.25 187 LYS A O 1
ATOM 1533 N N . GLN A 1 188 ? 35.071 10.531 -56.114 1.00 96.56 188 GLN A N 1
ATOM 1534 C CA . GLN A 1 188 ? 34.489 10.410 -57.449 1.00 96.56 188 GLN A CA 1
ATOM 1535 C C . GLN A 1 188 ? 34.944 11.552 -58.362 1.00 96.56 188 GLN A C 1
ATOM 1537 O O . GLN A 1 188 ? 35.333 11.291 -59.497 1.00 96.56 188 GLN A O 1
ATOM 1542 N N . ARG A 1 189 ? 34.961 12.795 -57.857 1.00 96.38 189 ARG A N 1
ATOM 1543 C CA . ARG A 1 189 ? 35.503 13.954 -58.586 1.00 96.38 189 ARG A CA 1
ATOM 1544 C C . ARG A 1 189 ? 36.989 13.779 -58.881 1.00 96.38 189 ARG A C 1
ATOM 1546 O O . ARG A 1 189 ? 37.385 13.890 -60.033 1.00 96.38 189 ARG A O 1
ATOM 1553 N N . SER A 1 190 ? 37.787 13.418 -57.876 1.00 96.88 190 SER A N 1
ATOM 1554 C CA . SER A 1 190 ? 39.225 13.186 -58.052 1.00 96.88 190 SER A CA 1
ATOM 1555 C C . SER A 1 190 ? 39.516 12.074 -59.066 1.00 96.88 190 SER A C 1
ATOM 1557 O O . SER A 1 190 ? 40.405 12.237 -59.897 1.00 96.88 190 SER A O 1
ATOM 1559 N N . LEU A 1 191 ? 38.765 10.968 -59.034 1.00 96.88 191 LEU A N 1
ATOM 1560 C CA . LEU A 1 191 ? 38.914 9.875 -59.997 1.00 96.88 191 LEU A CA 1
ATOM 1561 C C . LEU A 1 191 ? 38.484 10.299 -61.409 1.00 96.88 191 LEU A C 1
ATOM 1563 O O . LEU A 1 191 ? 39.117 9.912 -62.386 1.00 96.88 191 LEU A O 1
ATOM 1567 N N . ALA A 1 192 ? 37.417 11.093 -61.534 1.00 96.25 192 ALA A N 1
ATOM 1568 C CA . ALA A 1 192 ? 36.984 11.635 -62.819 1.00 96.25 192 ALA A CA 1
ATOM 1569 C C . ALA A 1 192 ? 38.041 12.577 -63.419 1.00 96.25 192 ALA A C 1
ATOM 1571 O O . ALA A 1 192 ? 38.349 12.460 -64.602 1.00 96.25 192 ALA A O 1
ATOM 1572 N N . GLU A 1 193 ? 38.637 13.451 -62.603 1.00 96.81 193 GLU A N 1
ATOM 1573 C CA . GLU A 1 193 ? 39.740 14.327 -63.012 1.00 96.81 193 GLU A CA 1
ATOM 1574 C C . GLU A 1 193 ? 40.985 13.535 -63.436 1.00 96.81 193 GLU A C 1
ATOM 1576 O O . GLU A 1 193 ? 41.611 13.865 -64.443 1.00 96.81 193 GLU A O 1
ATOM 1581 N N . GLU A 1 194 ? 41.353 12.484 -62.697 1.00 96.38 194 GLU A N 1
ATOM 1582 C CA . GLU A 1 194 ? 42.476 11.609 -63.051 1.00 96.38 194 GLU A CA 1
ATOM 1583 C C . GLU A 1 194 ? 42.216 10.875 -64.371 1.00 96.38 194 GLU A C 1
ATOM 1585 O O . GLU A 1 194 ? 43.039 10.946 -65.284 1.00 96.38 194 GLU A O 1
ATOM 1590 N N . ASN A 1 195 ? 41.039 10.259 -64.516 1.00 95.94 195 ASN A N 1
ATOM 1591 C CA . ASN A 1 195 ? 40.634 9.591 -65.751 1.00 95.94 195 ASN A CA 1
ATOM 1592 C C . ASN A 1 195 ? 40.619 10.554 -66.940 1.00 95.94 195 ASN A C 1
ATOM 1594 O O . ASN A 1 195 ? 41.079 10.188 -68.018 1.00 95.94 195 ASN A O 1
ATOM 1598 N N . GLN A 1 196 ? 40.125 11.784 -66.760 1.00 96.81 196 GLN A N 1
ATOM 1599 C CA . GLN A 1 196 ? 40.138 12.796 -67.812 1.00 96.81 196 GLN A CA 1
ATOM 1600 C C . GLN A 1 196 ? 41.572 13.118 -68.248 1.00 96.81 196 GLN A C 1
ATOM 1602 O O . GLN A 1 196 ? 41.862 13.072 -69.442 1.00 96.81 196 GLN A O 1
ATOM 1607 N N . LYS A 1 197 ? 42.488 13.355 -67.299 1.00 96.31 197 LYS A N 1
ATOM 1608 C CA . LYS A 1 197 ? 43.909 13.591 -67.603 1.00 96.31 197 LYS A CA 1
ATOM 1609 C C . LYS A 1 197 ? 44.541 12.400 -68.321 1.00 96.31 197 LYS A C 1
ATOM 1611 O O . LYS A 1 197 ? 45.268 12.585 -69.293 1.00 96.31 197 LYS A O 1
ATOM 1616 N N . THR A 1 198 ? 44.265 11.171 -67.880 1.00 96.25 198 THR A N 1
ATOM 1617 C CA . THR A 1 198 ? 44.763 9.962 -68.554 1.00 96.25 198 THR A CA 1
ATOM 1618 C C . THR A 1 198 ? 44.220 9.853 -69.978 1.00 96.25 198 THR A C 1
ATOM 1620 O O . THR A 1 198 ? 44.981 9.550 -70.892 1.00 96.25 198 THR A O 1
ATOM 1623 N N . MET A 1 199 ? 42.933 10.136 -70.190 1.00 95.12 199 MET A N 1
ATOM 1624 C CA . MET A 1 199 ? 42.314 10.127 -71.517 1.00 95.12 199 MET A CA 1
ATOM 1625 C C . MET A 1 199 ? 42.910 11.190 -72.443 1.00 95.12 199 MET A C 1
ATOM 1627 O O . MET A 1 199 ? 43.153 10.894 -73.610 1.00 95.12 199 MET A O 1
ATOM 1631 N N . GLU A 1 200 ? 43.184 12.396 -71.940 1.00 96.31 200 GLU A N 1
ATOM 1632 C CA . GLU A 1 200 ? 43.866 13.456 -72.694 1.00 96.31 200 GLU A CA 1
ATOM 1633 C C . GLU A 1 200 ? 45.274 13.011 -73.119 1.00 96.31 200 GLU A C 1
ATOM 1635 O O . GLU A 1 200 ? 45.592 13.040 -74.305 1.00 96.31 200 GLU A O 1
ATOM 1640 N N . VAL A 1 201 ? 46.072 12.459 -72.196 1.00 97.00 201 VAL A N 1
ATOM 1641 C CA . VAL A 1 201 ? 47.415 11.929 -72.504 1.00 97.00 201 VAL A CA 1
ATOM 1642 C C . VAL A 1 201 ? 47.366 10.788 -73.524 1.00 97.00 201 VAL A C 1
ATOM 1644 O O . VAL A 1 201 ? 48.200 10.721 -74.430 1.00 97.00 201 VAL A O 1
ATOM 1647 N N . LEU A 1 202 ? 46.409 9.865 -73.389 1.00 95.25 202 LEU A N 1
ATOM 1648 C CA . LEU A 1 202 ? 46.236 8.766 -74.340 1.00 95.25 202 LEU A CA 1
ATOM 1649 C C . LEU A 1 202 ? 45.834 9.278 -75.724 1.00 95.25 202 LEU A C 1
ATOM 1651 O O . LEU A 1 202 ? 46.348 8.766 -76.715 1.00 95.25 202 LEU A O 1
ATOM 1655 N N . LYS A 1 203 ? 44.973 10.296 -75.791 1.00 96.50 203 LYS A N 1
ATOM 1656 C CA . LYS A 1 203 ? 44.547 10.926 -77.042 1.00 96.50 203 LYS A CA 1
ATOM 1657 C C . LYS A 1 203 ? 45.702 11.645 -77.737 1.00 96.50 203 LYS A C 1
ATOM 1659 O O . LYS A 1 203 ? 45.896 11.444 -78.932 1.00 96.50 203 LYS A O 1
ATOM 1664 N N . ASP A 1 204 ? 46.501 12.413 -77.001 1.00 95.44 204 ASP A N 1
ATOM 1665 C CA . ASP A 1 204 ? 47.687 13.084 -77.547 1.00 95.44 204 ASP A CA 1
ATOM 1666 C C . ASP A 1 204 ? 48.708 12.059 -78.063 1.00 95.44 204 ASP A C 1
ATOM 1668 O O . ASP A 1 204 ? 49.279 12.203 -79.147 1.00 95.44 204 ASP A O 1
ATOM 1672 N N . ARG A 1 205 ? 48.899 10.961 -77.320 1.00 95.38 205 ARG A N 1
ATOM 1673 C CA . ARG A 1 205 ? 49.751 9.847 -77.749 1.00 95.38 205 ARG A CA 1
ATOM 1674 C C . ARG A 1 205 ? 49.204 9.148 -78.993 1.00 95.38 205 ARG A C 1
ATOM 1676 O O . ARG A 1 205 ? 49.989 8.785 -79.866 1.00 95.38 205 ARG A O 1
ATOM 1683 N N . GLU A 1 206 ? 47.896 8.925 -79.068 1.00 94.94 206 GLU A N 1
ATOM 1684 C CA . GLU A 1 206 ? 47.247 8.336 -80.238 1.00 94.94 206 GLU A CA 1
ATOM 1685 C C . GLU A 1 206 ? 47.455 9.218 -81.471 1.00 94.94 206 GLU A C 1
ATOM 1687 O O . GLU A 1 206 ? 47.863 8.703 -82.509 1.00 94.94 206 GLU A O 1
ATOM 1692 N N . GLN A 1 207 ? 47.263 10.534 -81.347 1.00 95.94 207 GLN A N 1
ATOM 1693 C CA . GLN A 1 207 ? 47.519 11.489 -82.428 1.00 95.94 207 GLN A CA 1
ATOM 1694 C C . GLN A 1 207 ? 48.974 11.425 -82.903 1.00 95.94 207 GLN A C 1
ATOM 1696 O O . GLN A 1 207 ? 49.221 11.263 -84.096 1.00 95.94 207 GLN A O 1
ATOM 1701 N N . LEU A 1 208 ? 49.939 11.432 -81.978 1.00 96.19 208 LEU A N 1
ATOM 1702 C CA . LEU A 1 208 ? 51.356 11.310 -82.324 1.00 96.19 208 LEU A CA 1
ATOM 1703 C C . LEU A 1 208 ? 51.664 9.996 -83.060 1.00 96.19 208 LEU A C 1
ATOM 1705 O O . LEU A 1 208 ? 52.417 9.988 -84.034 1.00 96.19 208 LEU A O 1
ATOM 1709 N N . LEU A 1 209 ? 51.092 8.875 -82.609 1.00 95.31 209 LEU A N 1
ATOM 1710 C CA . LEU A 1 209 ? 51.263 7.577 -83.267 1.00 95.31 209 LEU A CA 1
ATOM 1711 C C . LEU A 1 209 ? 50.598 7.541 -84.647 1.00 95.31 209 LEU A C 1
ATOM 1713 O O . LEU A 1 209 ? 51.155 6.947 -85.570 1.00 95.31 209 LEU A O 1
ATOM 1717 N N . GLN A 1 210 ? 49.436 8.177 -84.811 1.00 95.69 210 GLN A N 1
ATOM 1718 C CA . GLN A 1 210 ? 48.774 8.322 -86.108 1.00 95.69 210 GLN A CA 1
ATOM 1719 C C . GLN A 1 210 ? 49.631 9.148 -87.077 1.00 95.69 210 GLN A C 1
ATOM 1721 O O . GLN A 1 210 ? 49.795 8.743 -88.231 1.00 95.69 210 GLN A O 1
ATOM 1726 N N . ASP A 1 211 ? 50.243 10.237 -86.609 1.00 95.56 211 ASP A N 1
ATOM 1727 C CA . ASP A 1 211 ? 51.155 11.064 -87.403 1.00 95.56 211 ASP A CA 1
ATOM 1728 C C . ASP A 1 211 ? 52.427 10.300 -87.794 1.00 95.56 211 ASP A C 1
ATOM 1730 O O . ASP A 1 211 ? 52.816 10.303 -88.964 1.00 95.56 211 ASP A O 1
ATOM 1734 N N . GLN A 1 212 ? 53.039 9.567 -86.857 1.00 95.31 212 GLN A N 1
ATOM 1735 C CA . GLN A 1 212 ? 54.185 8.696 -87.145 1.00 95.31 212 GLN A CA 1
ATOM 1736 C C . GLN A 1 212 ? 53.829 7.600 -88.153 1.00 95.31 212 GLN A C 1
ATOM 1738 O O . GLN A 1 212 ? 54.594 7.333 -89.081 1.00 95.31 212 GLN A O 1
ATOM 1743 N N . LEU A 1 213 ? 52.658 6.973 -88.006 1.00 95.12 213 LEU A N 1
ATOM 1744 C CA . LEU A 1 213 ? 52.175 5.956 -88.937 1.00 95.12 213 LEU A CA 1
ATOM 1745 C C . LEU A 1 213 ? 51.961 6.548 -90.333 1.00 95.12 213 LEU A C 1
ATOM 1747 O O . LEU A 1 213 ? 52.312 5.911 -91.326 1.00 95.12 213 LEU A O 1
ATOM 1751 N N . ARG A 1 214 ? 51.401 7.759 -90.422 1.00 94.88 214 ARG A N 1
ATOM 1752 C CA . ARG A 1 214 ? 51.233 8.481 -91.685 1.00 94.88 214 ARG A CA 1
ATOM 1753 C C . ARG A 1 214 ? 52.586 8.787 -92.321 1.00 94.88 214 ARG A C 1
ATOM 1755 O O . ARG A 1 214 ? 52.784 8.445 -93.480 1.00 94.88 214 ARG A O 1
ATOM 1762 N N . GLN A 1 215 ? 53.536 9.320 -91.556 1.00 94.88 215 GLN A N 1
ATOM 1763 C CA . GLN A 1 215 ? 54.888 9.605 -92.036 1.00 94.88 215 GLN A CA 1
ATOM 1764 C C . GLN A 1 215 ? 55.608 8.337 -92.523 1.00 94.88 215 GLN A C 1
ATOM 1766 O O . GLN A 1 215 ? 56.245 8.351 -93.575 1.00 94.88 215 GLN A O 1
ATOM 1771 N N . ALA A 1 216 ? 55.490 7.225 -91.793 1.00 93.00 216 ALA A N 1
ATOM 1772 C CA . ALA A 1 216 ? 56.061 5.943 -92.196 1.00 93.00 216 ALA A CA 1
ATOM 1773 C C . ALA A 1 216 ? 55.415 5.415 -93.487 1.00 93.00 216 ALA A C 1
ATOM 1775 O O . ALA A 1 216 ? 56.128 4.966 -94.382 1.00 93.00 216 ALA A O 1
ATOM 1776 N N . LYS A 1 217 ? 54.084 5.511 -93.622 1.00 94.44 217 LYS A N 1
ATOM 1777 C CA . LYS A 1 217 ? 53.365 5.150 -94.857 1.00 94.44 217 LYS A CA 1
ATOM 1778 C C . LYS A 1 217 ? 53.786 6.019 -96.041 1.00 94.44 217 LYS A C 1
ATOM 1780 O O . LYS A 1 217 ? 54.036 5.477 -97.115 1.00 94.44 217 LYS A O 1
ATOM 1785 N N . ASP A 1 218 ? 53.907 7.329 -95.845 1.00 94.56 218 ASP A N 1
ATOM 1786 C CA . ASP A 1 218 ? 54.355 8.266 -96.878 1.00 94.56 218 ASP A CA 1
ATOM 1787 C C . ASP A 1 218 ? 55.805 7.969 -97.294 1.00 94.56 218 ASP A C 1
ATOM 1789 O O . ASP A 1 218 ? 56.116 7.950 -98.484 1.00 94.56 218 ASP A O 1
ATOM 1793 N N . SER A 1 219 ? 56.678 7.644 -96.334 1.00 95.06 219 SER A N 1
ATOM 1794 C CA . SER A 1 219 ? 58.058 7.215 -96.591 1.00 95.06 219 SER A CA 1
ATOM 1795 C C . SER A 1 219 ? 58.124 5.905 -97.379 1.00 95.06 219 SER A C 1
ATOM 1797 O O . SER A 1 219 ? 58.843 5.829 -98.373 1.00 95.06 219 SER A O 1
ATOM 1799 N N . VAL A 1 220 ? 57.334 4.890 -97.002 1.00 94.94 220 VAL A N 1
ATOM 1800 C CA . VAL A 1 220 ? 57.246 3.617 -97.741 1.00 94.94 220 VAL A CA 1
ATOM 1801 C C . VAL A 1 220 ? 56.720 3.846 -99.155 1.00 94.94 220 VAL A C 1
ATOM 1803 O O . VAL A 1 220 ? 57.305 3.329 -100.099 1.00 94.94 220 VAL A O 1
ATOM 1806 N N . SER A 1 221 ? 55.672 4.655 -99.320 1.00 94.75 221 SER A N 1
ATOM 1807 C CA . SER A 1 221 ? 55.135 5.031 -100.635 1.00 94.75 221 SER A CA 1
ATOM 1808 C C . SER A 1 221 ? 56.186 5.743 -101.490 1.00 94.75 221 SER A C 1
ATOM 1810 O O . SER A 1 221 ? 56.362 5.429 -102.666 1.00 94.75 221 SER A O 1
ATOM 1812 N N . ASN A 1 222 ? 56.950 6.665 -100.899 1.00 93.81 222 ASN A N 1
ATOM 1813 C CA . ASN A 1 222 ? 58.040 7.342 -101.593 1.00 93.81 222 ASN A CA 1
ATOM 1814 C C . ASN A 1 222 ? 59.173 6.374 -101.971 1.00 93.81 222 ASN A C 1
ATOM 1816 O O . ASN A 1 222 ? 59.658 6.409 -103.097 1.00 93.81 222 ASN A O 1
ATOM 1820 N N . MET A 1 223 ? 59.561 5.473 -101.066 1.00 91.81 223 MET A N 1
ATOM 1821 C CA . MET A 1 223 ? 60.546 4.423 -101.335 1.00 91.81 223 MET A CA 1
ATOM 1822 C C . MET A 1 223 ? 60.081 3.464 -102.430 1.00 91.81 223 MET A C 1
ATOM 1824 O O . MET A 1 223 ? 60.891 3.089 -103.268 1.00 91.81 223 MET A O 1
ATOM 1828 N N . GLN A 1 224 ? 58.797 3.098 -102.463 1.00 92.31 224 GLN A N 1
ATOM 1829 C CA . GLN A 1 224 ? 58.208 2.296 -103.538 1.00 92.31 224 GLN A CA 1
ATOM 1830 C C . GLN A 1 224 ? 58.307 3.022 -104.881 1.00 92.31 224 GLN A C 1
ATOM 1832 O O . GLN A 1 224 ? 58.823 2.444 -105.829 1.00 92.31 224 GLN A O 1
ATOM 1837 N N . LYS A 1 225 ? 57.929 4.306 -104.949 1.00 92.81 225 LYS A N 1
ATOM 1838 C CA . LYS A 1 225 ? 58.076 5.122 -106.169 1.00 92.81 225 LYS A CA 1
ATOM 1839 C C . LYS A 1 225 ? 59.530 5.240 -106.624 1.00 92.81 225 LYS A C 1
ATOM 1841 O O . LYS A 1 225 ? 59.820 5.096 -107.805 1.00 92.81 225 LYS A O 1
ATOM 1846 N N . LEU A 1 226 ? 60.455 5.496 -105.697 1.00 93.06 226 LEU A N 1
ATOM 1847 C CA . LEU A 1 226 ? 61.889 5.543 -105.997 1.00 93.06 226 LEU A CA 1
ATOM 1848 C C . LEU A 1 226 ? 62.410 4.184 -106.467 1.00 93.06 226 LEU A C 1
ATOM 1850 O O . LEU A 1 226 ? 63.239 4.131 -107.370 1.00 93.06 226 LEU A O 1
ATOM 1854 N N . HIS A 1 227 ? 61.923 3.092 -105.877 1.00 92.62 227 HIS A N 1
ATOM 1855 C CA . HIS A 1 227 ? 62.276 1.741 -106.286 1.00 92.62 227 HIS A CA 1
ATOM 1856 C C . HIS A 1 227 ? 61.755 1.422 -107.691 1.00 92.62 227 HIS A C 1
ATOM 1858 O O . HIS A 1 227 ? 62.526 0.924 -108.503 1.00 92.62 227 HIS A O 1
ATOM 1864 N N . GLU A 1 228 ? 60.505 1.769 -108.007 1.00 92.38 228 GLU A N 1
ATOM 1865 C CA . GLU A 1 228 ? 59.924 1.639 -109.351 1.00 92.38 228 GLU A CA 1
ATOM 1866 C C . GLU A 1 228 ? 60.715 2.449 -110.387 1.00 92.38 228 GLU A C 1
ATOM 1868 O O . GLU A 1 228 ? 61.057 1.918 -111.442 1.00 92.38 228 GLU A O 1
ATOM 1873 N N . LEU A 1 229 ? 61.082 3.697 -110.065 1.00 92.38 229 LEU A N 1
ATOM 1874 C CA . LEU A 1 229 ? 61.930 4.540 -110.917 1.00 92.38 229 LEU A CA 1
ATOM 1875 C C . LEU A 1 229 ? 63.331 3.946 -111.117 1.00 92.38 229 LEU A C 1
ATOM 1877 O O . LEU A 1 229 ? 63.848 3.920 -112.230 1.00 92.38 229 LEU A O 1
ATOM 1881 N N . ALA A 1 230 ? 63.967 3.451 -110.055 1.00 89.56 230 ALA A N 1
ATOM 1882 C CA . ALA A 1 230 ? 65.270 2.800 -110.166 1.00 89.56 230 ALA A CA 1
ATOM 1883 C C . ALA A 1 230 ? 65.177 1.502 -110.985 1.00 89.56 230 ALA A C 1
ATOM 1885 O O . ALA A 1 230 ? 66.066 1.202 -111.779 1.00 89.56 230 ALA A O 1
ATOM 1886 N N . GLN A 1 231 ? 64.095 0.738 -110.829 1.00 90.81 231 GLN A N 1
ATOM 1887 C CA . GLN A 1 231 ? 63.856 -0.487 -111.584 1.00 90.81 231 GLN A CA 1
ATOM 1888 C C . GLN A 1 231 ? 63.601 -0.193 -113.068 1.00 90.81 231 GLN A C 1
ATOM 1890 O O . GLN A 1 231 ? 64.130 -0.915 -113.915 1.00 90.81 231 GLN A O 1
ATOM 1895 N N . SER A 1 232 ? 62.863 0.875 -113.398 1.00 89.69 232 SER A N 1
ATOM 1896 C CA . SER A 1 232 ? 62.672 1.312 -114.785 1.00 89.69 232 SER A CA 1
ATOM 1897 C C . SER A 1 232 ? 63.986 1.785 -115.408 1.00 89.69 232 SER A C 1
ATOM 1899 O O . SER A 1 232 ? 64.311 1.364 -116.512 1.00 89.69 232 SER A O 1
ATOM 1901 N N . GLN A 1 233 ? 64.797 2.560 -114.680 1.00 89.94 233 GLN A N 1
ATOM 1902 C CA . GLN A 1 233 ? 66.132 2.976 -115.131 1.00 89.94 233 GLN A CA 1
ATOM 1903 C C . GLN A 1 233 ? 67.075 1.785 -115.345 1.00 89.94 233 GLN A C 1
ATOM 1905 O O . GLN A 1 233 ? 67.797 1.739 -116.337 1.00 89.94 233 GLN A O 1
ATOM 1910 N N . LEU A 1 234 ? 67.073 0.795 -114.446 1.00 89.69 234 LEU A N 1
ATOM 1911 C CA . LEU A 1 234 ? 67.849 -0.436 -114.627 1.00 89.69 234 LEU A CA 1
ATOM 1912 C C . LEU A 1 234 ? 67.377 -1.232 -115.847 1.00 89.69 234 LEU A C 1
ATOM 1914 O O . LEU A 1 234 ? 68.202 -1.823 -116.541 1.00 89.69 234 LEU A O 1
ATOM 1918 N N . PHE A 1 235 ? 66.069 -1.254 -116.112 1.00 90.06 235 PHE A N 1
ATOM 1919 C CA . PHE A 1 235 ? 65.515 -1.880 -117.309 1.00 90.06 235 PHE A CA 1
ATOM 1920 C C . PHE A 1 235 ? 65.955 -1.145 -118.582 1.00 90.06 235 PHE A C 1
ATOM 1922 O O . PHE A 1 235 ? 66.410 -1.797 -119.517 1.00 90.06 235 PHE A O 1
ATOM 1929 N N . GLU A 1 236 ? 65.904 0.189 -118.598 1.00 88.88 236 GLU A N 1
ATOM 1930 C CA . GLU A 1 236 ? 66.395 1.022 -119.705 1.00 88.88 236 GLU A CA 1
ATOM 1931 C C . GLU A 1 236 ? 67.896 0.834 -119.946 1.00 88.88 236 GLU A C 1
ATOM 1933 O O . GLU A 1 236 ? 68.302 0.579 -121.074 1.00 88.88 236 GLU A O 1
ATOM 1938 N N . LEU A 1 237 ? 68.724 0.878 -118.897 1.00 87.00 237 LEU A N 1
ATOM 1939 C CA . LEU A 1 237 ? 70.167 0.630 -118.999 1.00 87.00 237 LEU A CA 1
ATOM 1940 C C . LEU A 1 237 ? 70.472 -0.783 -119.494 1.00 87.00 237 LEU A C 1
ATOM 1942 O O . LEU A 1 237 ? 71.409 -0.983 -120.265 1.00 87.00 237 LEU A O 1
ATOM 1946 N N . ARG A 1 238 ? 69.697 -1.781 -119.056 1.00 87.38 238 ARG A N 1
ATOM 1947 C CA . ARG A 1 238 ? 69.834 -3.152 -119.549 1.00 87.38 238 ARG A CA 1
ATOM 1948 C C . ARG A 1 238 ? 69.457 -3.245 -121.024 1.00 87.38 238 ARG A C 1
ATOM 1950 O O . ARG A 1 238 ? 70.199 -3.867 -121.772 1.00 87.38 238 ARG A O 1
ATOM 1957 N N . ALA A 1 239 ? 68.366 -2.600 -121.435 1.00 86.62 239 ALA A N 1
ATOM 1958 C CA . ALA A 1 239 ? 67.951 -2.532 -122.832 1.00 86.62 239 ALA A CA 1
ATOM 1959 C C . ALA A 1 239 ? 69.011 -1.836 -123.702 1.00 86.62 239 ALA A C 1
ATOM 1961 O O . ALA A 1 239 ? 69.393 -2.389 -124.726 1.00 86.62 239 ALA A O 1
ATOM 1962 N N . GLN A 1 240 ? 69.554 -0.697 -123.255 1.00 87.12 240 GLN A N 1
ATOM 1963 C CA . GLN A 1 240 ? 70.657 0.004 -123.925 1.00 87.12 240 GLN A CA 1
ATOM 1964 C C . GLN A 1 240 ? 71.922 -0.853 -123.999 1.00 87.12 240 GLN A C 1
ATOM 1966 O O . GLN A 1 240 ? 72.546 -0.926 -125.044 1.00 87.12 240 GLN A O 1
ATOM 1971 N N . SER A 1 241 ? 72.297 -1.542 -122.919 1.00 84.38 241 SER A N 1
ATOM 1972 C CA . SER A 1 241 ? 73.452 -2.449 -122.911 1.00 84.38 241 SER A CA 1
ATOM 1973 C C . SER A 1 241 ? 73.263 -3.632 -123.866 1.00 84.38 241 SER A C 1
ATOM 1975 O O . SER A 1 241 ? 74.197 -4.014 -124.569 1.00 84.38 241 SER A O 1
ATOM 1977 N N . ASP A 1 242 ? 72.058 -4.207 -123.930 1.00 85.31 242 ASP A N 1
ATOM 1978 C CA . ASP A 1 242 ? 71.726 -5.268 -124.883 1.00 85.31 242 ASP A CA 1
ATOM 1979 C C . ASP A 1 242 ? 71.730 -4.750 -126.335 1.00 85.31 242 ASP A C 1
ATOM 1981 O O . ASP A 1 242 ? 72.215 -5.456 -127.222 1.00 85.31 242 ASP A O 1
ATOM 1985 N N . GLU A 1 243 ? 71.268 -3.518 -126.574 1.00 84.19 243 GLU A N 1
ATOM 1986 C CA . GLU A 1 243 ? 71.325 -2.829 -127.871 1.00 84.19 243 GLU A CA 1
ATOM 1987 C C . GLU A 1 243 ? 72.771 -2.515 -128.286 1.00 84.19 243 GLU A C 1
ATOM 1989 O O . GLU A 1 243 ? 73.183 -2.893 -129.380 1.00 84.19 243 GLU A O 1
ATOM 1994 N N . ASP A 1 244 ? 73.585 -1.947 -127.393 1.00 84.31 244 ASP A N 1
ATOM 1995 C CA . ASP A 1 244 ? 75.019 -1.714 -127.590 1.00 84.31 244 ASP A CA 1
ATOM 1996 C C . ASP A 1 244 ? 75.765 -3.027 -127.847 1.00 84.31 244 ASP A C 1
ATOM 1998 O O . ASP A 1 244 ? 76.655 -3.098 -128.697 1.00 84.31 244 ASP A O 1
ATOM 2002 N N . ARG A 1 245 ? 75.415 -4.098 -127.125 1.00 84.00 245 ARG A N 1
ATOM 2003 C CA . ARG A 1 245 ? 75.992 -5.430 -127.336 1.00 84.00 245 ARG A CA 1
ATOM 2004 C C . ARG A 1 245 ? 75.610 -5.976 -128.707 1.00 84.00 245 ARG A C 1
ATOM 2006 O O . ARG A 1 245 ? 76.470 -6.545 -129.377 1.00 84.00 245 ARG A O 1
ATOM 2013 N N . ALA A 1 246 ? 74.364 -5.794 -129.139 1.00 83.88 246 ALA A N 1
ATOM 2014 C CA . ALA A 1 246 ? 73.914 -6.178 -130.473 1.00 83.88 246 ALA A CA 1
ATOM 2015 C C . ALA A 1 246 ? 74.603 -5.348 -131.572 1.00 83.88 246 ALA A C 1
ATOM 2017 O O . ALA A 1 246 ? 75.076 -5.918 -132.556 1.00 83.88 246 ALA A O 1
ATOM 2018 N N . ALA A 1 247 ? 74.739 -4.034 -131.381 1.00 82.81 247 ALA A N 1
ATOM 2019 C CA . ALA A 1 247 ? 75.444 -3.133 -132.287 1.00 82.81 247 ALA A CA 1
ATOM 2020 C C . ALA A 1 247 ? 76.925 -3.519 -132.414 1.00 82.81 247 ALA A C 1
ATOM 2022 O O . ALA A 1 247 ? 77.407 -3.741 -133.524 1.00 82.81 247 ALA A O 1
ATOM 2023 N N . LYS A 1 248 ? 77.629 -3.731 -131.296 1.00 84.12 248 LYS A N 1
ATOM 2024 C CA . LYS A 1 248 ? 79.016 -4.225 -131.303 1.00 84.12 248 LYS A CA 1
ATOM 2025 C C . LYS A 1 248 ? 79.144 -5.600 -131.947 1.00 84.12 248 LYS A C 1
ATOM 2027 O O . LYS A 1 248 ? 80.097 -5.835 -132.677 1.00 84.12 248 LYS A O 1
ATOM 2032 N N . GLN A 1 249 ? 78.196 -6.510 -131.719 1.00 85.38 249 GLN A N 1
ATOM 2033 C CA . GLN A 1 249 ? 78.195 -7.808 -132.395 1.00 85.38 249 GLN A CA 1
ATOM 2034 C C . GLN A 1 249 ? 78.036 -7.645 -133.914 1.00 85.38 249 GLN A C 1
ATOM 2036 O O . GLN A 1 249 ? 78.705 -8.339 -134.675 1.00 85.38 249 GLN A O 1
ATOM 2041 N N . SER A 1 250 ? 77.193 -6.711 -134.363 1.00 80.25 250 SER A N 1
ATOM 2042 C CA . SER A 1 250 ? 77.047 -6.388 -135.785 1.00 80.25 250 SER A CA 1
ATOM 2043 C C . SER A 1 250 ? 78.320 -5.771 -136.379 1.00 80.25 250 SER A C 1
ATOM 2045 O O . SER A 1 250 ? 78.704 -6.122 -137.491 1.00 80.25 250 SER A O 1
ATOM 2047 N N . GLU A 1 251 ? 79.024 -4.931 -135.616 1.00 81.38 251 GLU A N 1
ATOM 2048 C CA . GLU A 1 251 ? 80.311 -4.349 -136.001 1.00 81.38 251 GLU A CA 1
ATOM 2049 C C . GLU A 1 251 ? 81.409 -5.419 -136.086 1.00 81.38 251 GLU A C 1
ATOM 2051 O O . GLU A 1 251 ? 82.147 -5.464 -137.064 1.00 81.38 251 GLU A O 1
ATOM 2056 N N . VAL A 1 252 ? 81.471 -6.349 -135.124 1.00 82.62 252 VAL A N 1
ATOM 2057 C CA . VAL A 1 252 ? 82.372 -7.514 -135.178 1.00 82.62 252 VAL A CA 1
ATOM 2058 C C . VAL A 1 252 ? 82.091 -8.365 -136.413 1.00 82.62 252 VAL A C 1
ATOM 2060 O O . VAL A 1 252 ? 83.036 -8.782 -137.075 1.00 82.62 252 VAL A O 1
ATOM 2063 N N . ASN A 1 253 ? 80.821 -8.596 -136.754 1.00 81.44 253 ASN A N 1
ATOM 2064 C CA . ASN A 1 253 ? 80.462 -9.342 -137.959 1.00 81.44 253 ASN A CA 1
ATOM 2065 C C . ASN A 1 253 ? 80.904 -8.599 -139.236 1.00 81.44 253 ASN A C 1
ATOM 2067 O O . ASN A 1 253 ? 81.450 -9.219 -140.141 1.00 81.44 253 ASN A O 1
ATOM 2071 N N . LEU A 1 254 ? 80.737 -7.272 -139.296 1.00 81.81 254 LEU A N 1
ATOM 2072 C CA . LEU A 1 254 ? 81.222 -6.444 -140.410 1.00 81.81 254 LEU A CA 1
ATOM 2073 C C . LEU A 1 254 ? 82.751 -6.467 -140.534 1.00 81.81 254 LEU A C 1
ATOM 2075 O O . LEU A 1 254 ? 83.277 -6.594 -141.638 1.00 81.81 254 LEU A O 1
ATOM 2079 N N . LEU A 1 255 ? 83.466 -6.383 -139.411 1.00 79.69 255 LEU A N 1
ATOM 2080 C CA . LEU A 1 255 ? 84.922 -6.503 -139.384 1.00 79.69 255 LEU A CA 1
ATOM 2081 C C . LEU A 1 255 ? 85.375 -7.913 -139.778 1.00 79.69 255 LEU A C 1
ATOM 2083 O O . LEU A 1 255 ? 86.365 -8.046 -140.491 1.00 79.69 255 LEU A O 1
ATOM 2087 N N . MET A 1 256 ? 84.656 -8.963 -139.368 1.00 80.19 256 MET A N 1
ATOM 2088 C CA . MET A 1 256 ? 84.894 -10.329 -139.844 1.00 80.19 256 MET A CA 1
ATOM 2089 C C . MET A 1 256 ? 84.729 -10.419 -141.366 1.00 80.19 256 MET A C 1
ATOM 2091 O O . MET A 1 256 ? 85.638 -10.909 -142.031 1.00 80.19 256 MET A O 1
ATOM 2095 N N . ASP A 1 257 ? 83.656 -9.860 -141.930 1.00 80.38 257 ASP A N 1
ATOM 2096 C CA . ASP A 1 257 ? 83.434 -9.791 -143.382 1.00 80.38 257 ASP A CA 1
ATOM 2097 C C . ASP A 1 257 ? 84.536 -9.005 -144.118 1.00 80.38 257 ASP A C 1
ATOM 2099 O O . ASP A 1 257 ? 84.900 -9.325 -145.256 1.00 80.38 257 ASP A O 1
ATOM 2103 N N . GLU A 1 258 ? 85.065 -7.940 -143.509 1.00 78.31 258 GLU A N 1
ATOM 2104 C CA . GLU A 1 258 ? 86.186 -7.168 -144.053 1.00 78.31 258 GLU A CA 1
ATOM 2105 C C . GLU A 1 258 ? 87.508 -7.929 -143.972 1.00 78.31 258 GLU A C 1
ATOM 2107 O O . GLU A 1 258 ? 88.289 -7.885 -144.926 1.00 78.31 258 GLU A O 1
ATOM 2112 N N . VAL A 1 259 ? 87.744 -8.675 -142.890 1.00 79.50 259 VAL A N 1
ATOM 2113 C CA . VAL A 1 259 ? 88.893 -9.578 -142.755 1.00 79.50 259 VAL A CA 1
ATOM 2114 C C . VAL A 1 259 ? 88.812 -10.697 -143.790 1.00 79.50 259 VAL A C 1
ATOM 2116 O O . VAL A 1 259 ? 89.806 -10.951 -144.470 1.00 79.50 259 VAL A O 1
ATOM 2119 N N . GLU A 1 260 ? 87.648 -11.315 -143.992 1.00 79.31 260 GLU A N 1
ATOM 2120 C CA . GLU A 1 260 ? 87.450 -12.333 -145.029 1.00 79.31 260 GLU A CA 1
ATOM 2121 C C . GLU A 1 260 ? 87.659 -11.757 -146.436 1.00 79.31 260 GLU A C 1
ATOM 2123 O O . GLU A 1 260 ? 88.353 -12.355 -147.265 1.00 79.31 260 GLU A O 1
ATOM 2128 N N . ARG A 1 261 ? 87.158 -10.545 -146.718 1.00 76.62 261 ARG A N 1
ATOM 2129 C CA . ARG A 1 261 ? 87.435 -9.837 -147.982 1.00 76.62 261 ARG A CA 1
ATOM 2130 C C . ARG A 1 261 ? 88.914 -9.505 -148.159 1.00 76.62 261 ARG A C 1
ATOM 2132 O O . ARG A 1 261 ? 89.435 -9.640 -149.269 1.00 76.62 261 ARG A O 1
ATOM 2139 N N . ALA A 1 262 ? 89.600 -9.082 -147.101 1.00 73.19 262 ALA A N 1
ATOM 2140 C CA . ALA A 1 262 ? 91.029 -8.796 -147.131 1.00 73.19 262 ALA A CA 1
ATOM 2141 C C . ALA A 1 262 ? 91.848 -10.073 -147.354 1.00 73.19 262 ALA A C 1
ATOM 2143 O O . ALA A 1 262 ? 92.741 -10.065 -148.194 1.00 73.19 262 ALA A O 1
ATOM 2144 N N . GLN A 1 263 ? 91.502 -11.183 -146.697 1.00 67.88 263 GLN A N 1
ATOM 2145 C CA . GLN A 1 263 ? 92.114 -12.495 -146.927 1.00 67.88 263 GLN A CA 1
ATOM 2146 C C . GLN A 1 263 ? 91.867 -12.990 -148.356 1.00 67.88 263 GLN A C 1
ATOM 2148 O O . GLN A 1 263 ? 92.791 -13.478 -149.005 1.00 67.88 263 GLN A O 1
ATOM 2153 N N . THR A 1 264 ? 90.663 -12.780 -148.897 1.00 73.12 264 THR A N 1
ATOM 2154 C CA . THR A 1 264 ? 90.335 -13.102 -150.295 1.00 73.12 264 THR A CA 1
ATOM 2155 C C . THR A 1 264 ? 91.160 -12.255 -151.275 1.00 73.12 264 THR A C 1
ATOM 2157 O O . THR A 1 264 ? 91.668 -12.779 -152.267 1.00 73.12 264 THR A O 1
ATOM 2160 N N . ARG A 1 265 ? 91.369 -10.962 -150.978 1.00 69.62 265 ARG A N 1
ATOM 2161 C CA . ARG A 1 265 ? 92.263 -10.067 -151.741 1.00 69.62 265 ARG A CA 1
ATOM 2162 C C . ARG A 1 265 ? 93.738 -10.445 -151.624 1.00 69.62 265 ARG A C 1
ATOM 2164 O O . ARG A 1 265 ? 94.481 -10.313 -152.593 1.00 69.62 265 ARG A O 1
ATOM 2171 N N . LEU A 1 266 ? 94.174 -10.911 -150.460 1.00 67.69 266 LEU A N 1
ATOM 2172 C CA . LEU A 1 266 ? 95.549 -11.348 -150.230 1.00 67.69 266 LEU A CA 1
ATOM 2173 C C . LEU A 1 266 ? 95.828 -12.630 -151.029 1.00 67.69 266 LEU A C 1
ATOM 2175 O O . LEU A 1 266 ? 96.814 -12.689 -151.759 1.00 67.69 266 LEU A O 1
ATOM 2179 N N . LEU A 1 267 ? 94.879 -13.574 -151.032 1.00 65.69 267 LEU A N 1
ATOM 2180 C CA . LEU A 1 267 ? 94.902 -14.764 -151.890 1.00 65.69 267 LEU A CA 1
ATOM 2181 C C . LEU A 1 267 ? 94.875 -14.425 -153.392 1.00 65.69 267 LEU A C 1
ATOM 2183 O O . LEU A 1 267 ? 95.518 -15.114 -154.186 1.00 65.69 267 LEU A O 1
ATOM 2187 N N . SER A 1 268 ? 94.157 -13.377 -153.818 1.00 61.38 268 SER A N 1
ATOM 2188 C CA . SER A 1 268 ? 94.165 -12.947 -155.225 1.00 61.38 268 SER A CA 1
ATOM 2189 C C . SER A 1 268 ? 95.465 -12.240 -155.624 1.00 61.38 268 SER A C 1
ATOM 2191 O O . SER A 1 268 ? 95.965 -12.470 -156.722 1.00 61.38 268 SER A O 1
ATOM 2193 N N . LEU A 1 269 ? 96.055 -11.440 -154.730 1.00 60.09 269 LEU A N 1
ATOM 2194 C CA . LEU A 1 269 ? 97.336 -10.761 -154.961 1.00 60.09 269 LEU A CA 1
ATOM 2195 C C . LEU A 1 269 ? 98.525 -11.736 -154.944 1.00 60.09 269 LEU A C 1
ATOM 2197 O O . LEU A 1 269 ? 99.480 -11.555 -155.699 1.00 60.09 269 LEU A O 1
ATOM 2201 N N . GLU A 1 270 ? 98.455 -12.821 -154.168 1.00 58.31 270 GLU A N 1
ATOM 2202 C CA . GLU A 1 270 ? 99.418 -13.924 -154.269 1.00 58.31 270 GLU A CA 1
ATOM 2203 C C . GLU A 1 270 ? 99.323 -14.659 -155.617 1.00 58.31 270 GLU A C 1
ATOM 2205 O O . GLU A 1 270 ? 100.352 -15.066 -156.161 1.00 58.31 270 GLU A O 1
ATOM 2210 N N . ARG A 1 271 ? 98.126 -14.753 -156.220 1.00 58.28 271 ARG A N 1
ATOM 2211 C CA . ARG A 1 271 ? 97.948 -15.298 -157.581 1.00 58.28 271 ARG A CA 1
ATOM 2212 C C . ARG A 1 271 ? 98.457 -14.351 -158.676 1.00 58.28 271 ARG A C 1
ATOM 2214 O O . ARG A 1 271 ? 99.030 -14.831 -159.651 1.00 58.28 271 ARG A O 1
ATOM 2221 N N . GLU A 1 272 ? 98.337 -13.032 -158.514 1.00 54.28 272 GLU A N 1
ATOM 2222 C CA . GLU A 1 272 ? 98.891 -12.046 -159.465 1.00 54.28 272 GLU A CA 1
ATOM 2223 C C . GLU A 1 272 ? 100.423 -11.913 -159.380 1.00 54.28 272 GLU A C 1
ATOM 2225 O O . GLU A 1 272 ? 101.081 -11.688 -160.399 1.00 54.28 272 GLU A O 1
ATOM 2230 N N . LYS A 1 273 ? 101.029 -12.156 -158.210 1.00 53.28 273 LYS A N 1
ATOM 2231 C CA . LYS A 1 273 ? 102.494 -12.169 -158.036 1.00 53.28 273 LYS A CA 1
ATOM 2232 C C . LYS A 1 273 ? 103.184 -13.309 -158.801 1.00 53.28 273 LYS A C 1
ATOM 2234 O O . LYS A 1 273 ? 104.330 -13.160 -159.220 1.00 53.28 273 LYS A O 1
ATOM 2239 N N . VAL A 1 274 ? 102.484 -14.418 -159.050 1.00 56.94 274 VAL A N 1
ATOM 2240 C CA . VAL A 1 274 ? 102.973 -15.519 -159.903 1.00 56.94 274 VAL A CA 1
ATOM 2241 C C . VAL A 1 274 ? 102.908 -15.150 -161.396 1.00 56.94 274 VAL A C 1
ATOM 2243 O O . VAL A 1 274 ? 103.634 -15.725 -162.205 1.00 56.94 274 VAL A O 1
ATOM 2246 N N . HIS A 1 275 ? 102.119 -14.138 -161.778 1.00 51.81 275 HIS A N 1
ATOM 2247 C CA . HIS A 1 275 ? 101.905 -13.775 -163.180 1.00 51.81 275 HIS A CA 1
ATOM 2248 C C . HIS A 1 275 ? 102.963 -12.814 -163.766 1.00 51.81 275 HIS A C 1
ATOM 2250 O O . HIS A 1 275 ? 103.104 -12.755 -164.986 1.00 51.81 275 HIS A O 1
ATOM 2256 N N . PHE A 1 276 ? 103.757 -12.125 -162.933 1.00 49.84 276 PHE A N 1
ATOM 2257 C CA . PHE A 1 276 ? 104.734 -11.107 -163.372 1.00 49.84 276 PHE A CA 1
ATOM 2258 C C . PHE A 1 276 ? 106.221 -11.500 -163.253 1.00 49.84 276 PHE A C 1
ATOM 2260 O O . PHE A 1 276 ? 107.094 -10.673 -163.509 1.00 49.84 276 PHE A O 1
ATOM 2267 N N . SER A 1 277 ? 106.538 -12.761 -162.941 1.00 42.75 277 SER A N 1
ATOM 2268 C CA . SER A 1 277 ? 107.921 -13.265 -162.890 1.00 42.75 277 SER A CA 1
ATOM 2269 C C . SER A 1 277 ? 108.144 -14.408 -163.889 1.00 42.75 277 SER A C 1
ATOM 2271 O O . SER A 1 277 ? 108.218 -15.570 -163.499 1.00 42.75 277 SER A O 1
ATOM 2273 N N . ASN A 1 278 ? 108.223 -14.102 -165.194 1.00 40.78 278 ASN A N 1
ATOM 2274 C CA . ASN A 1 278 ? 108.875 -15.003 -166.159 1.00 40.78 278 ASN A CA 1
ATOM 2275 C C . ASN A 1 278 ? 109.359 -14.277 -167.450 1.00 40.78 278 ASN A C 1
ATOM 2277 O O . ASN A 1 278 ? 108.539 -13.915 -168.299 1.00 40.78 278 ASN A O 1
ATOM 2281 N N . PRO A 1 279 ? 110.676 -14.052 -167.633 1.00 48.06 279 PRO A N 1
ATOM 2282 C CA . PRO A 1 279 ? 111.248 -13.196 -168.681 1.00 48.06 279 PRO A CA 1
ATOM 2283 C C . PRO A 1 279 ? 111.599 -13.930 -170.001 1.00 48.06 279 PRO A C 1
ATOM 2285 O O . PRO A 1 279 ? 112.749 -13.892 -170.431 1.00 48.06 279 PRO A O 1
ATOM 2288 N N . ALA A 1 280 ? 110.641 -14.585 -170.682 1.00 48.31 280 ALA A N 1
ATOM 2289 C CA . ALA A 1 280 ? 110.971 -15.374 -171.893 1.00 48.31 280 ALA A CA 1
ATOM 2290 C C . ALA A 1 280 ? 109.965 -15.397 -173.075 1.00 48.31 280 ALA A C 1
ATOM 2292 O O . ALA A 1 280 ? 110.227 -16.094 -174.051 1.00 48.31 280 ALA A O 1
ATOM 2293 N N . ALA A 1 281 ? 108.843 -14.656 -173.072 1.00 54.31 281 ALA A N 1
ATOM 2294 C CA . ALA A 1 281 ? 107.750 -14.935 -174.032 1.00 54.31 281 ALA A CA 1
ATOM 2295 C C . ALA A 1 281 ? 107.386 -13.858 -175.085 1.00 54.31 281 ALA A C 1
ATOM 2297 O O . ALA A 1 281 ? 106.539 -14.137 -175.931 1.00 54.31 281 ALA A O 1
ATOM 2298 N N . TYR A 1 282 ? 108.007 -12.668 -175.118 1.00 49.75 282 TYR A N 1
ATOM 2299 C CA . TYR A 1 282 ? 107.600 -11.605 -176.072 1.00 49.75 282 TYR A CA 1
ATOM 2300 C C . TYR A 1 282 ? 108.650 -11.166 -177.109 1.00 49.75 282 TYR A C 1
ATOM 2302 O O . TYR A 1 282 ? 108.338 -10.347 -177.969 1.00 49.75 282 TYR A O 1
ATOM 2310 N N . ILE A 1 283 ? 109.830 -11.801 -177.147 1.00 58.28 283 ILE A N 1
ATOM 2311 C CA . ILE A 1 283 ? 110.783 -11.686 -178.276 1.00 58.28 283 ILE A CA 1
ATOM 2312 C C . ILE A 1 283 ? 110.358 -12.575 -179.472 1.00 58.28 283 ILE A C 1
ATOM 2314 O O . ILE A 1 283 ? 110.761 -12.337 -180.606 1.00 58.28 283 ILE A O 1
ATOM 2318 N N . LEU A 1 284 ? 109.438 -13.530 -179.272 1.00 52.84 284 LEU A N 1
ATOM 2319 C CA . LEU A 1 284 ? 108.954 -14.451 -180.315 1.00 52.84 284 LEU A CA 1
ATOM 2320 C C . LEU A 1 284 ? 107.670 -14.005 -181.047 1.00 52.84 284 LEU A C 1
ATOM 2322 O O . LEU A 1 284 ? 107.254 -14.684 -181.980 1.00 52.84 284 LEU A O 1
ATOM 2326 N N . LYS A 1 285 ? 107.037 -12.875 -180.680 1.00 55.53 285 LYS A N 1
ATOM 2327 C CA . LYS A 1 285 ? 105.710 -12.495 -181.222 1.00 55.53 285 LYS A CA 1
ATOM 2328 C C . LYS A 1 285 ? 105.645 -11.270 -182.142 1.00 55.53 285 LYS A C 1
ATOM 2330 O O . LYS A 1 285 ? 104.573 -11.025 -182.679 1.00 55.53 285 LYS A O 1
ATOM 2335 N N . TRP A 1 286 ? 106.742 -10.551 -182.406 1.00 46.62 286 TRP A N 1
ATOM 2336 C CA . TRP A 1 286 ? 106.737 -9.463 -183.411 1.00 46.62 286 TRP A CA 1
ATOM 2337 C C . TRP A 1 286 ? 107.895 -9.451 -184.422 1.00 46.62 286 TRP A C 1
ATOM 2339 O O . TRP A 1 286 ? 107.821 -8.724 -185.410 1.00 46.62 286 TRP A O 1
ATOM 2349 N N . ILE A 1 287 ? 108.827 -10.409 -184.331 1.00 59.84 287 ILE A N 1
ATOM 2350 C CA . ILE A 1 287 ? 109.488 -10.955 -185.536 1.00 59.84 287 ILE A CA 1
ATOM 2351 C C . ILE A 1 287 ? 108.427 -11.519 -186.518 1.00 59.84 287 ILE A C 1
ATOM 2353 O O . ILE A 1 287 ? 108.627 -11.503 -187.728 1.00 59.84 287 ILE A O 1
ATOM 2357 N N . GLN A 1 288 ? 107.230 -11.873 -186.028 1.00 54.03 288 GLN A N 1
ATOM 2358 C CA . GLN A 1 288 ? 106.095 -12.324 -186.841 1.00 54.03 288 GLN A CA 1
ATOM 2359 C C . GLN A 1 288 ? 105.320 -11.200 -187.564 1.00 54.03 288 GLN A C 1
ATOM 2361 O O . GLN A 1 288 ? 104.541 -11.506 -188.465 1.00 54.03 288 GLN A O 1
ATOM 2366 N N . LEU A 1 289 ? 105.512 -9.916 -187.228 1.00 52.84 289 LEU A N 1
ATOM 2367 C CA . LEU A 1 289 ? 104.772 -8.826 -187.889 1.00 52.84 289 LEU A CA 1
ATOM 2368 C C . LEU A 1 289 ? 105.624 -7.911 -188.777 1.00 52.84 289 LEU A C 1
ATOM 2370 O O . LEU A 1 289 ? 105.066 -7.187 -189.593 1.00 52.84 289 LEU A O 1
ATOM 2374 N N . VAL A 1 290 ? 106.953 -8.038 -188.742 1.00 58.53 290 VAL A N 1
ATOM 2375 C CA . VAL A 1 290 ? 107.814 -7.517 -189.822 1.00 58.53 290 VAL A CA 1
ATOM 2376 C C . VAL A 1 290 ? 107.769 -8.439 -191.060 1.00 58.53 290 VAL A C 1
ATOM 2378 O O . VAL A 1 290 ? 108.060 -8.007 -192.169 1.00 58.53 290 VAL A O 1
ATOM 2381 N N . SER A 1 291 ? 107.302 -9.687 -190.918 1.00 58.34 291 SER A N 1
ATOM 2382 C CA . SER A 1 291 ? 107.207 -10.653 -192.026 1.00 58.34 291 SER A CA 1
ATOM 2383 C C . SER A 1 291 ? 105.909 -10.564 -192.857 1.00 58.34 291 SER A C 1
ATOM 2385 O O . SER A 1 291 ? 105.879 -11.071 -193.973 1.00 58.34 291 SER A O 1
ATOM 2387 N N . ASN A 1 292 ? 104.862 -9.864 -192.388 1.00 48.94 292 ASN A N 1
ATOM 2388 C CA . ASN A 1 292 ? 103.552 -9.800 -193.068 1.00 48.94 292 ASN A CA 1
ATOM 2389 C C . ASN A 1 292 ? 103.230 -8.480 -193.800 1.00 48.94 292 ASN A C 1
ATOM 2391 O O . ASN A 1 292 ? 102.107 -8.299 -194.261 1.00 48.94 292 ASN A O 1
ATOM 2395 N N . LEU A 1 293 ? 104.207 -7.583 -193.975 1.00 47.66 293 LEU A N 1
ATOM 2396 C CA . LEU A 1 293 ? 104.054 -6.375 -194.805 1.00 47.66 293 LEU A CA 1
ATOM 2397 C C . LEU A 1 293 ? 105.137 -6.259 -195.896 1.00 47.66 293 LEU A C 1
ATOM 2399 O O . LEU A 1 293 ? 105.527 -5.164 -196.284 1.00 47.66 293 LEU A O 1
ATOM 2403 N N . VAL A 1 294 ? 105.626 -7.406 -196.387 1.00 55.03 294 VAL A N 1
ATOM 2404 C CA . VAL A 1 294 ? 106.482 -7.513 -197.590 1.00 55.03 294 VAL A CA 1
ATOM 2405 C C . VAL A 1 294 ? 105.762 -8.219 -198.752 1.00 55.03 294 VAL A C 1
ATOM 2407 O O . VAL A 1 294 ? 106.280 -8.229 -199.860 1.00 55.03 294 VAL A O 1
ATOM 2410 N N . TYR A 1 295 ? 104.547 -8.758 -198.576 1.00 46.19 295 TYR A N 1
ATOM 2411 C CA . TYR A 1 295 ? 103.943 -9.601 -199.623 1.00 46.19 295 TYR A CA 1
ATOM 2412 C C . TYR A 1 295 ? 102.472 -9.369 -199.973 1.00 46.19 295 TYR A C 1
ATOM 2414 O O . TYR A 1 295 ? 101.877 -10.236 -200.602 1.00 46.19 295 TYR A O 1
ATOM 2422 N N . TYR A 1 296 ? 101.896 -8.194 -199.697 1.00 43.31 296 TYR A N 1
ATOM 2423 C CA . TYR A 1 296 ? 100.685 -7.784 -200.417 1.00 43.31 296 TYR A CA 1
ATOM 2424 C C . TYR A 1 296 ? 100.708 -6.286 -200.744 1.00 43.31 296 TYR A C 1
ATOM 2426 O O . TYR A 1 296 ? 100.576 -5.439 -199.868 1.00 43.31 296 TYR A O 1
ATOM 2434 N N . VAL A 1 297 ? 100.792 -6.016 -202.050 1.00 46.16 297 VAL A N 1
ATOM 2435 C CA . VAL A 1 297 ? 100.454 -4.764 -202.746 1.00 46.16 297 VAL A CA 1
ATOM 2436 C C . VAL A 1 297 ? 101.590 -3.753 -202.963 1.00 46.16 297 VAL A C 1
ATOM 2438 O O . VAL A 1 297 ? 101.607 -2.647 -202.435 1.00 46.16 297 VAL A O 1
ATOM 2441 N N . GLY A 1 298 ? 102.474 -4.092 -203.904 1.00 46.91 298 GLY A N 1
ATOM 2442 C CA . GLY A 1 298 ? 102.861 -3.140 -204.942 1.00 46.91 298 GLY A CA 1
ATOM 2443 C C . GLY A 1 298 ? 101.931 -3.300 -206.148 1.00 46.91 298 GLY A C 1
ATOM 2444 O O . GLY A 1 298 ? 102.205 -4.157 -206.978 1.00 46.91 298 GLY A O 1
ATOM 2445 N N . PHE A 1 299 ? 100.834 -2.531 -206.189 1.00 36.31 299 PHE A N 1
ATOM 2446 C CA . PHE A 1 299 ? 100.034 -2.085 -207.357 1.00 36.31 299 PHE A CA 1
ATOM 2447 C C . PHE A 1 299 ? 98.708 -1.515 -206.797 1.00 36.31 299 PHE A C 1
ATOM 2449 O O . PHE A 1 299 ? 97.947 -2.262 -206.203 1.00 36.31 299 PHE A O 1
ATOM 2456 N N . GLN A 1 300 ? 98.329 -0.242 -206.913 1.00 34.09 300 GLN A N 1
ATOM 2457 C CA . GLN A 1 300 ? 98.602 0.718 -207.975 1.00 34.09 300 GLN A CA 1
ATOM 2458 C C . GLN A 1 300 ? 98.119 2.123 -207.520 1.00 34.09 300 GLN A C 1
ATOM 2460 O O . GLN A 1 300 ? 96.987 2.255 -207.073 1.00 34.09 300 GLN A O 1
ATOM 2465 N N . LEU A 1 301 ? 98.995 3.130 -207.643 1.00 37.97 301 LEU A N 1
ATOM 2466 C CA . LEU A 1 301 ? 98.750 4.558 -207.950 1.00 37.97 301 LEU A CA 1
ATOM 2467 C C . LEU A 1 301 ? 97.462 5.254 -207.434 1.00 37.97 301 LEU A C 1
ATOM 2469 O O . LEU A 1 301 ? 96.455 5.241 -208.137 1.00 37.97 301 LEU A O 1
ATOM 2473 N N . PHE A 1 302 ? 97.556 5.975 -206.307 1.00 39.47 302 PHE A N 1
ATOM 2474 C CA . PHE A 1 302 ? 97.336 7.432 -206.130 1.00 39.47 302 PHE A CA 1
ATOM 2475 C C . PHE A 1 302 ? 97.523 7.812 -204.654 1.00 39.47 302 PHE A C 1
ATOM 2477 O O . PHE A 1 302 ? 97.140 6.994 -203.789 1.00 39.47 302 PHE A O 1
#

Foldseek 3Di:
DDDDDDDPPPDPPPCPPQCVVVQVVLCVVVVVVVVVVVLVVLVVVLVVLVVVLVVLVVVLVVLVVVLVVDDPVCNVVSVVVSVVSVVVSVVSVVVSVVSVVVSVVVVVVSVVPRDDCVSVVVVVVVVVVVVVVVVVVVVVVVVVVVVVVVVVVVVVVVVVVVVVVVVVVVVVVVVVVVVVVVVVVVVVVVVVVVVVVVVVVVVVVVVVVVVVVVVVVVVVVVVVVVVVVVVVVVVVVVVVVVVVVVVVVVVVVVVVVVVVVVVVVVVVVVVVVVVPPDPDPPVPPCVVVVVPPPPDDPDDDD

pLDDT: mean 85.52, std 17.98, range [34.09, 98.19]

Radius of gyration: 100.37 Å; Cα contacts (8 Å, |Δi|>4): 32; chains: 1; bounding box: 161×30×303 Å